Protein AF-A0A951GPI4-F1 (afdb_monomer)

Solvent-accessible surface area (backbone atoms only — not comparable to full-atom values): 19633 Å² total; per-residue (Å²): 127,75,76,67,67,78,68,39,68,66,57,53,54,49,47,59,66,63,50,76,72,77,47,68,65,59,52,54,73,69,38,76,93,29,52,67,53,50,48,54,46,51,50,45,54,50,49,42,51,51,52,41,52,53,43,42,51,52,32,37,51,52,48,50,63,77,43,42,72,63,53,78,74,45,96,51,70,66,56,60,55,51,42,54,52,49,16,52,60,67,27,42,63,58,43,47,51,46,48,52,54,41,49,51,51,47,53,49,46,49,53,54,46,52,53,53,50,52,52,35,52,52,52,36,51,50,51,46,48,55,38,44,52,42,40,76,69,38,48,48,64,50,52,53,49,36,58,76,50,50,65,52,78,60,92,89,72,69,72,94,62,77,84,71,76,79,69,81,80,77,78,80,73,76,86,51,58,65,57,73,74,39,57,76,61,45,73,79,50,58,69,68,49,42,49,22,47,51,44,17,55,50,23,49,50,52,21,52,55,39,54,57,52,53,72,75,44,74,75,64,83,82,86,70,78,86,41,72,53,46,54,46,51,51,49,26,48,50,25,47,30,52,12,38,54,21,41,41,52,24,34,65,67,47,39,81,56,60,46,60,31,47,32,48,43,27,42,32,44,61,37,29,50,60,36,50,48,54,49,50,67,71,31,68,92,42,76,66,28,60,60,52,60,64,45,49,63,52,52,71,49,48,54,60,50,51,42,49,53,39,70,71,49,79,64,81,72,28,53,68,25,39,64,39,33,55,55,32,51,52,53,45,43,62,54,70,66,61,52,83,62,64,59,65,54,53,53,52,54,52,67,72,74,106

Foldseek 3Di:
DVVVVVPPVVVVVVVVVVPPPDDVVVCCCPPPFLVVLNVQLVVLVVCLVVQLVVQLVVLLVVLCVVCVVVPVVDPDPVVSVVSSVRSCVVSCVVSVVSVVVSVVSNVVSSVLSVLLLVLLVLLLVVLLVVLLVCLVVVVQVVLVVCLVVLNDDDPPPDDPDDDPPCPPPPPPDPPCCSCVVCVVVLVSGDPLLSVLSVLLVVLVVVLVVLVVVLVVDDGDDPDDSPDPNSVSSLVSLVSLLSNLVSSLSNLVNRPPPLLVNLLSNLSSLSNNLSSLLVNCVVQVPHPVNVVSVVCLVVCVPPLVVSQVCLVPDDDPSSPSSNVSSVSSVVSCCVRNVPPPPPVVVVVVVVVVVD

Structure (mmCIF, N/CA/C/O backbone):
data_AF-A0A951GPI4-F1
#
_entry.id   AF-A0A951GPI4-F1
#
loop_
_atom_site.group_PDB
_atom_site.id
_atom_site.type_symbol
_atom_site.label_atom_id
_atom_site.label_alt_id
_atom_site.label_comp_id
_atom_site.label_asym_id
_atom_site.label_entity_id
_atom_site.label_seq_id
_atom_site.pdbx_PDB_ins_code
_atom_site.Cartn_x
_atom_site.Cartn_y
_atom_site.Cartn_z
_atom_site.occupancy
_atom_site.B_iso_or_equiv
_atom_site.auth_seq_id
_atom_site.auth_comp_id
_atom_site.auth_asym_id
_atom_site.auth_atom_id
_atom_site.pdbx_PDB_model_num
ATOM 1 N N . MET A 1 1 ? -24.350 23.212 40.451 1.00 44.94 1 MET A N 1
ATOM 2 C CA . MET A 1 1 ? -24.837 22.106 39.589 1.00 44.94 1 MET A CA 1
ATOM 3 C C . MET A 1 1 ? -24.494 22.231 38.091 1.00 44.94 1 MET A C 1
ATOM 5 O O . MET A 1 1 ? -24.859 21.336 37.347 1.00 44.94 1 MET A O 1
ATOM 9 N N . ARG A 1 2 ? -23.748 23.247 37.608 1.00 46.94 2 ARG A N 1
ATOM 10 C CA . ARG A 1 2 ? -23.338 23.330 36.182 1.00 46.94 2 ARG A CA 1
ATOM 11 C C . ARG A 1 2 ? -22.079 22.521 35.807 1.00 46.94 2 ARG A C 1
ATOM 13 O O . ARG A 1 2 ? -21.866 22.276 34.632 1.00 46.94 2 ARG A O 1
ATOM 20 N N . PHE A 1 3 ? -21.297 22.052 36.783 1.00 47.31 3 PHE A N 1
ATOM 21 C CA . PHE A 1 3 ? -20.045 21.308 36.550 1.00 47.31 3 PHE A CA 1
ATOM 22 C C . PHE A 1 3 ? -20.217 19.805 36.257 1.00 47.31 3 PHE A C 1
ATOM 24 O O . PHE A 1 3 ? -19.295 19.185 35.747 1.00 47.31 3 PHE A O 1
ATOM 31 N N . LEU A 1 4 ? -21.384 19.211 36.536 1.00 43.19 4 LEU A N 1
ATOM 32 C CA . LEU A 1 4 ? -21.635 17.793 36.225 1.00 43.19 4 LEU A CA 1
ATOM 33 C C . LEU A 1 4 ? -22.229 17.583 34.822 1.00 43.19 4 LEU A C 1
ATOM 35 O O . LEU A 1 4 ? -22.152 16.486 34.285 1.00 43.19 4 LEU A O 1
ATOM 39 N N . ALA A 1 5 ? -22.757 18.637 34.188 1.00 45.56 5 ALA A N 1
ATOM 40 C CA . ALA A 1 5 ? -23.261 18.562 32.815 1.00 45.56 5 ALA A CA 1
ATOM 41 C C . ALA A 1 5 ? -22.134 18.585 31.759 1.00 45.56 5 ALA A C 1
ATOM 43 O O . ALA A 1 5 ? -22.332 18.094 30.651 1.00 45.56 5 ALA A O 1
ATOM 44 N N . SER A 1 6 ? -20.943 19.100 32.097 1.00 47.44 6 SER A N 1
ATOM 45 C CA . SER A 1 6 ? -19.783 19.149 31.189 1.00 47.44 6 SER A CA 1
ATOM 46 C C . SER A 1 6 ? -19.003 17.833 31.089 1.00 47.44 6 SER A C 1
ATOM 48 O O . SER A 1 6 ? -18.080 17.742 30.290 1.00 47.44 6 SER A O 1
ATOM 50 N N . LEU A 1 7 ? -19.364 16.818 31.877 1.00 47.50 7 LEU A N 1
ATOM 51 C CA . LEU A 1 7 ? -18.769 15.475 31.843 1.00 47.50 7 LEU A CA 1
ATOM 52 C C . LEU A 1 7 ? -19.726 14.433 31.249 1.00 47.50 7 LEU A C 1
ATOM 54 O O . LEU A 1 7 ? -19.544 13.236 31.440 1.00 47.50 7 LEU A O 1
ATOM 58 N N . SER A 1 8 ? -20.759 14.880 30.532 1.00 53.16 8 SER A N 1
ATOM 59 C CA . SER A 1 8 ? -21.614 13.994 29.750 1.00 53.16 8 SER A CA 1
ATOM 60 C C . SER A 1 8 ? -20.770 13.330 28.649 1.00 53.16 8 SER A C 1
ATOM 62 O O . SER A 1 8 ? -20.328 14.027 27.729 1.00 53.16 8 SER A O 1
ATOM 64 N N . PRO A 1 9 ? -20.555 11.999 28.684 1.00 54.78 9 PRO A N 1
ATOM 65 C CA . PRO A 1 9 ? -19.823 11.300 27.627 1.00 54.78 9 PRO A CA 1
ATOM 66 C C . PRO A 1 9 ? -20.502 11.469 26.260 1.00 54.78 9 PRO A C 1
ATOM 68 O O . PRO A 1 9 ? -19.832 11.429 25.232 1.00 54.78 9 PRO A O 1
ATOM 71 N N . PHE A 1 10 ? -21.808 11.759 26.239 1.00 56.62 10 PHE A N 1
ATOM 72 C CA . PHE A 1 10 ? -22.547 12.088 25.023 1.00 56.62 10 PHE A CA 1
ATOM 73 C C . PHE A 1 10 ? -22.151 13.437 24.420 1.00 56.62 10 PHE A C 1
ATOM 75 O O . PHE A 1 10 ? -22.118 13.550 23.198 1.00 56.62 10 PHE A O 1
ATOM 82 N N . GLU A 1 11 ? -21.820 14.447 25.228 1.00 66.31 11 GLU A N 1
ATOM 83 C CA . GLU A 1 11 ? -21.401 15.754 24.709 1.00 66.31 11 GLU A CA 1
ATOM 84 C C . GLU A 1 11 ? -19.955 15.703 24.197 1.00 66.31 11 GLU A C 1
ATOM 86 O O . GLU A 1 11 ? -19.655 16.311 23.173 1.00 66.31 11 GLU A O 1
ATOM 91 N N . ILE A 1 12 ? -19.094 14.886 24.820 1.00 62.31 12 ILE A N 1
ATOM 92 C CA . ILE A 1 12 ? -17.744 14.574 24.318 1.00 62.31 12 ILE A CA 1
ATOM 93 C C . ILE A 1 12 ? -17.835 13.794 23.000 1.00 62.31 12 ILE A C 1
ATOM 95 O O . ILE A 1 12 ? -17.210 14.185 22.020 1.00 62.31 12 ILE A O 1
ATOM 99 N N . LEU A 1 13 ? -18.683 12.761 22.918 1.00 54.19 13 LEU A N 1
ATOM 100 C CA . LEU A 1 13 ? -18.969 12.045 21.665 1.00 54.19 13 LEU A CA 1
ATOM 101 C C . LEU A 1 13 ? -19.528 12.979 20.585 1.00 54.19 13 LEU A C 1
ATOM 103 O O . LEU A 1 13 ? -19.172 12.866 19.415 1.00 54.19 13 LEU A O 1
ATOM 107 N N . ARG A 1 14 ? -20.387 13.931 20.960 1.00 63.88 14 ARG A N 1
ATOM 108 C CA . ARG A 1 14 ? -20.970 14.909 20.034 1.00 63.88 14 ARG A CA 1
ATOM 109 C C . ARG A 1 14 ? -19.963 15.967 19.588 1.00 63.88 14 ARG A C 1
ATOM 111 O O . ARG A 1 14 ? -20.036 16.396 18.439 1.00 63.88 14 ARG A O 1
ATOM 118 N N . GLN A 1 15 ? -19.037 16.375 20.454 1.00 63.91 15 GLN A N 1
ATOM 119 C CA . GLN A 1 15 ? -17.930 17.270 20.114 1.00 63.91 15 GLN A CA 1
ATOM 120 C C . GLN A 1 15 ? -16.901 16.568 19.224 1.00 63.91 15 GLN A C 1
ATOM 122 O O . GLN A 1 15 ? -16.541 17.132 18.196 1.00 63.91 15 GLN A O 1
ATOM 127 N N . LEU A 1 16 ? -16.539 15.316 19.522 1.00 56.16 16 LEU A N 1
ATOM 128 C CA . LEU A 1 16 ?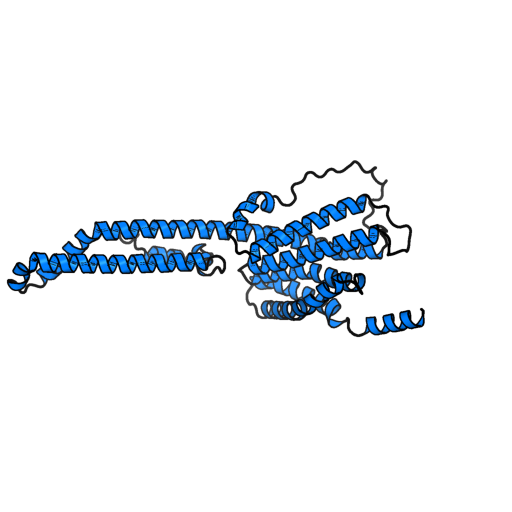 -15.707 14.476 18.652 1.00 56.16 16 LEU A CA 1
ATOM 129 C C . LEU A 1 16 ? -16.357 14.260 17.278 1.00 56.16 16 LEU A C 1
ATOM 131 O O . LEU A 1 16 ? -15.677 14.296 16.264 1.00 56.16 16 LEU A O 1
ATOM 135 N N . ARG A 1 17 ? -17.688 14.122 17.223 1.00 57.91 17 ARG A N 1
ATOM 136 C CA . ARG A 1 17 ? -18.447 13.992 15.966 1.00 57.91 17 ARG A CA 1
ATOM 137 C C . ARG A 1 17 ? -18.609 15.310 15.194 1.00 57.91 17 ARG A C 1
ATOM 139 O O . ARG A 1 17 ? -18.885 15.280 13.998 1.00 57.91 17 ARG A O 1
ATOM 146 N N . ARG A 1 18 ? -18.507 16.465 15.864 1.00 59.53 18 ARG A N 1
ATOM 147 C CA . ARG A 1 18 ? -18.579 17.805 15.243 1.00 59.53 18 ARG A CA 1
ATOM 148 C C . ARG A 1 18 ? -17.217 18.328 14.801 1.00 59.53 18 ARG A C 1
ATOM 150 O O . ARG A 1 18 ? -17.181 19.117 13.860 1.00 59.53 18 ARG A O 1
ATOM 157 N N . ALA A 1 19 ? -16.135 17.889 15.439 1.00 52.56 19 ALA A N 1
ATOM 158 C CA . ALA A 1 19 ? -14.773 18.057 14.951 1.00 52.56 19 ALA A CA 1
ATOM 159 C C . ALA A 1 19 ? -14.587 17.153 13.723 1.00 52.56 19 ALA A C 1
ATOM 161 O O . ALA A 1 19 ? -14.054 16.053 13.791 1.00 52.56 19 ALA A O 1
ATOM 162 N N . ARG A 1 20 ? -15.130 17.617 12.597 1.00 43.44 20 ARG A N 1
ATOM 163 C CA . ARG A 1 20 ? -15.220 16.929 11.303 1.00 43.44 20 ARG A CA 1
ATOM 164 C C . ARG A 1 20 ? -13.870 16.790 10.586 1.00 43.44 20 ARG A C 1
ATOM 166 O O . ARG A 1 20 ? -13.833 16.328 9.451 1.00 43.44 20 ARG A O 1
ATOM 173 N N . ASP A 1 21 ? -12.788 17.157 11.259 1.00 45.31 21 ASP A N 1
ATOM 174 C CA . ASP A 1 21 ? -11.424 17.014 10.783 1.00 45.31 21 ASP A CA 1
ATOM 175 C C . ASP A 1 21 ? -10.889 15.669 11.283 1.00 45.31 21 ASP A C 1
ATOM 177 O O . ASP A 1 21 ? -10.319 15.567 12.366 1.00 45.31 21 ASP A O 1
ATOM 181 N N . ALA A 1 22 ? -11.172 14.620 10.505 1.00 49.22 22 ALA A N 1
ATOM 182 C CA . ALA A 1 22 ? -10.456 13.343 10.479 1.00 49.22 22 ALA A CA 1
ATOM 183 C C . ALA A 1 22 ? -9.942 12.842 11.844 1.00 49.22 22 ALA A C 1
ATOM 185 O O . ALA A 1 22 ? -8.737 12.677 12.046 1.00 49.22 22 ALA A O 1
ATOM 186 N N . SER A 1 23 ? -10.842 12.590 12.800 1.00 59.53 23 SER A N 1
ATOM 187 C CA . SER A 1 23 ? -10.413 12.014 14.074 1.00 59.53 23 SER A CA 1
ATOM 188 C C . SER A 1 23 ? -9.770 10.648 13.811 1.00 59.53 23 SER A C 1
ATOM 190 O O . SER A 1 23 ? -10.349 9.798 13.130 1.00 59.53 23 SER A O 1
ATOM 192 N N . THR A 1 24 ? -8.575 10.414 14.358 1.00 67.12 24 THR A N 1
ATOM 193 C CA . THR A 1 24 ? -7.858 9.127 14.285 1.00 67.12 24 THR A CA 1
ATOM 194 C C . THR A 1 24 ? -8.767 7.945 14.637 1.00 67.12 24 THR A C 1
ATOM 196 O O . THR A 1 24 ? -8.595 6.853 14.112 1.00 67.12 24 THR A O 1
ATOM 199 N N . PHE A 1 25 ? -9.784 8.175 15.470 1.00 67.38 25 PHE A N 1
ATOM 200 C CA . PHE A 1 25 ? -10.815 7.208 15.832 1.00 67.38 25 PHE A CA 1
ATOM 201 C C . PHE A 1 25 ? -11.693 6.747 14.661 1.00 67.38 25 PHE A C 1
ATOM 203 O O . PHE A 1 25 ? -11.998 5.562 14.554 1.00 67.38 25 PHE A O 1
ATOM 210 N N . GLU A 1 26 ? -12.099 7.658 13.776 1.00 78.00 26 GLU A N 1
ATOM 211 C CA . GLU A 1 26 ? -12.887 7.307 12.591 1.00 78.00 26 GLU A CA 1
ATOM 212 C C . GLU A 1 26 ? -12.038 6.520 11.589 1.00 78.00 26 GLU A C 1
ATOM 214 O O . GLU A 1 26 ? -12.484 5.481 11.098 1.00 78.00 26 GLU A O 1
ATOM 219 N N . ARG A 1 27 ? -10.777 6.940 11.391 1.00 73.50 27 ARG A N 1
ATOM 220 C CA . ARG A 1 27 ? -9.794 6.174 10.606 1.00 73.50 27 ARG A CA 1
ATOM 221 C C . ARG A 1 27 ? -9.586 4.778 11.196 1.00 73.50 27 ARG A C 1
ATOM 223 O O . ARG A 1 27 ? -9.706 3.803 10.470 1.00 73.50 27 ARG A O 1
ATOM 230 N N . LEU A 1 28 ? -9.377 4.652 12.509 1.00 76.31 28 LEU A N 1
ATOM 231 C CA . LEU A 1 28 ? -9.240 3.356 13.192 1.00 76.31 28 LEU A CA 1
ATOM 232 C C . LEU A 1 28 ? -10.471 2.454 13.009 1.00 76.31 28 LEU A C 1
ATOM 234 O O . LEU A 1 28 ? -10.329 1.241 12.877 1.00 76.31 28 LEU A O 1
ATOM 238 N N . GLY A 1 29 ? -11.679 3.026 12.999 1.00 75.75 29 GLY A N 1
ATOM 239 C CA . GLY A 1 29 ? -12.918 2.263 12.837 1.00 75.75 29 GLY A CA 1
ATOM 240 C C . GLY A 1 29 ? -13.145 1.731 11.417 1.00 75.75 29 GLY A C 1
ATOM 241 O O . GLY A 1 29 ? -13.723 0.648 11.250 1.00 75.75 29 GLY A O 1
ATOM 242 N N . GLN A 1 30 ? -12.700 2.481 10.405 1.00 82.31 30 GLN A N 1
ATOM 243 C CA . GLN A 1 30 ? -12.888 2.156 8.986 1.00 82.31 30 GLN A CA 1
ATOM 244 C C . GLN A 1 30 ? -11.683 1.445 8.356 1.00 82.31 30 GLN A C 1
ATOM 246 O O . GLN A 1 30 ? -11.858 0.744 7.358 1.00 82.31 30 GLN A O 1
ATOM 251 N N . SER A 1 31 ? -10.497 1.581 8.952 1.00 82.50 31 SER A N 1
ATOM 252 C CA . SER A 1 31 ? -9.248 1.043 8.422 1.00 82.50 31 SER A CA 1
ATOM 253 C C . SER A 1 31 ? -9.288 -0.474 8.266 1.00 82.50 31 SER A C 1
ATOM 255 O O . SER A 1 31 ? -9.702 -1.211 9.170 1.00 82.50 31 SER A O 1
ATOM 257 N N . ARG A 1 32 ? -8.813 -0.959 7.112 1.00 84.75 32 ARG A N 1
ATOM 258 C CA . ARG A 1 32 ? -8.702 -2.403 6.840 1.00 84.75 32 ARG A CA 1
ATOM 259 C C . ARG A 1 32 ? -7.599 -3.036 7.682 1.00 84.75 32 ARG A C 1
ATOM 261 O O . ARG A 1 32 ? -7.777 -4.144 8.179 1.00 84.75 32 ARG A O 1
ATOM 268 N N . HIS A 1 33 ? -6.531 -2.287 7.943 1.00 82.50 33 HIS A N 1
ATOM 269 C CA . HIS A 1 33 ? -5.377 -2.739 8.719 1.00 82.50 33 HIS A CA 1
ATOM 270 C C . HIS A 1 33 ? -5.676 -2.986 10.199 1.00 82.50 33 HIS A C 1
ATOM 272 O O . HIS A 1 33 ? -4.858 -3.554 10.913 1.00 82.50 33 HIS A O 1
ATOM 278 N N . VAL A 1 34 ? -6.830 -2.550 10.696 1.00 85.88 34 VAL A N 1
ATOM 279 C CA . VAL A 1 34 ? -7.180 -2.605 12.122 1.00 85.88 34 VAL A CA 1
ATOM 280 C C . VAL A 1 34 ? -8.368 -3.556 12.338 1.00 85.88 34 VAL A C 1
ATOM 282 O O . VAL A 1 34 ? -8.983 -3.561 13.398 1.00 85.88 34 VAL A O 1
ATOM 285 N N . ALA A 1 35 ? -8.694 -4.409 11.355 1.00 87.31 35 ALA A N 1
ATOM 286 C CA . ALA A 1 35 ? -9.850 -5.308 11.422 1.00 87.31 35 ALA A CA 1
ATOM 287 C C . ALA A 1 35 ? -9.821 -6.247 12.644 1.00 87.31 35 ALA A C 1
ATOM 289 O O . ALA A 1 35 ? -10.847 -6.404 13.310 1.00 87.31 35 ALA A O 1
ATOM 290 N N . ASP A 1 36 ? -8.654 -6.810 12.969 1.00 88.00 36 ASP A N 1
ATOM 291 C CA . ASP A 1 36 ? -8.462 -7.662 14.151 1.00 88.00 36 ASP A CA 1
ATOM 292 C C . ASP A 1 36 ? -8.618 -6.863 15.459 1.00 88.00 36 ASP A C 1
ATOM 294 O O . ASP A 1 36 ? -9.418 -7.194 16.331 1.00 88.00 36 ASP A O 1
ATOM 298 N N . LEU A 1 37 ? -7.971 -5.700 15.551 1.00 88.75 37 LEU A N 1
ATOM 299 C CA . LEU A 1 37 ? -8.100 -4.807 16.707 1.00 88.75 37 LEU A CA 1
ATOM 300 C C . LEU A 1 37 ? -9.542 -4.314 16.910 1.00 88.75 37 LEU A C 1
ATOM 302 O O . LEU A 1 37 ? -9.990 -4.178 18.048 1.00 88.75 37 LEU A O 1
ATOM 306 N N . ARG A 1 38 ? -10.304 -4.107 15.830 1.00 88.69 38 ARG A N 1
ATOM 307 C CA . ARG A 1 38 ? -11.731 -3.765 15.892 1.00 88.69 38 ARG A CA 1
ATOM 308 C C . ARG A 1 38 ? -12.566 -4.915 16.452 1.00 88.69 38 ARG A C 1
ATOM 310 O O . ARG A 1 38 ? -13.510 -4.661 17.205 1.00 88.69 38 ARG A O 1
ATOM 317 N N . LEU A 1 39 ? -12.229 -6.161 16.114 1.00 91.44 39 LEU A N 1
ATOM 318 C CA . LEU A 1 39 ? -12.857 -7.342 16.704 1.00 91.44 39 LEU A CA 1
ATOM 319 C C . LEU A 1 39 ? -12.556 -7.404 18.206 1.00 91.44 39 LEU A C 1
ATOM 321 O O . LEU A 1 39 ? -13.493 -7.496 18.997 1.00 91.44 39 LEU A O 1
ATOM 325 N N . ILE A 1 40 ? -11.286 -7.266 18.601 1.00 92.06 40 ILE A N 1
ATOM 326 C CA . ILE A 1 40 ? -10.864 -7.271 20.012 1.00 92.06 40 ILE A CA 1
ATOM 327 C C . ILE A 1 40 ? -11.573 -6.158 20.793 1.00 92.06 40 ILE A C 1
ATOM 329 O O . ILE A 1 40 ? -12.129 -6.415 21.863 1.00 92.06 40 ILE A O 1
ATOM 333 N N . PHE A 1 41 ? -11.620 -4.941 20.246 1.00 90.50 41 PHE A N 1
ATOM 334 C CA . PHE A 1 41 ? -12.327 -3.806 20.839 1.00 90.50 41 PHE A CA 1
ATOM 335 C C . PHE A 1 41 ? -13.817 -4.119 21.045 1.00 90.50 41 PHE A C 1
ATOM 337 O O . PHE A 1 41 ? -14.347 -3.943 22.143 1.00 90.50 41 PHE A O 1
ATOM 344 N N . SER A 1 42 ? -14.485 -4.639 20.009 1.00 89.44 42 SER A N 1
ATOM 345 C CA . SER A 1 42 ? -15.921 -4.946 20.045 1.00 89.44 42 SER A CA 1
ATOM 346 C C . SER A 1 42 ? -16.244 -6.067 21.034 1.00 89.44 42 SER A C 1
ATOM 348 O O . SER A 1 42 ? -17.172 -5.940 21.830 1.00 89.44 42 SER A O 1
ATOM 350 N N . VAL A 1 43 ? -15.452 -7.143 21.033 1.00 94.69 43 VAL A N 1
ATOM 351 C CA . VAL A 1 43 ? -15.611 -8.275 21.956 1.00 94.69 43 VAL A CA 1
ATOM 352 C C . VAL A 1 43 ? -15.373 -7.830 23.396 1.00 94.69 43 VAL A C 1
ATOM 354 O O . VAL A 1 43 ? -16.183 -8.141 24.264 1.00 94.69 43 VAL A O 1
ATOM 357 N N . THR A 1 44 ? -14.325 -7.044 23.655 1.00 93.44 44 THR A N 1
ATOM 358 C CA . THR A 1 44 ? -14.034 -6.512 24.997 1.00 93.44 44 THR A CA 1
ATOM 359 C C . THR A 1 44 ? -15.175 -5.630 25.498 1.00 93.44 44 THR A C 1
ATOM 361 O O . THR A 1 44 ? -15.616 -5.784 26.635 1.00 93.44 44 THR A O 1
ATOM 364 N N . ALA A 1 45 ? -15.707 -4.746 24.648 1.00 91.88 45 ALA A N 1
ATOM 365 C CA . ALA A 1 45 ? -16.840 -3.896 25.000 1.00 91.88 45 ALA A CA 1
ATOM 366 C C . ALA A 1 45 ? -18.098 -4.714 25.340 1.00 91.88 45 ALA A C 1
ATOM 368 O O . ALA A 1 45 ? -18.740 -4.457 26.358 1.00 91.88 45 ALA A O 1
ATOM 369 N N . ILE A 1 46 ? -18.421 -5.735 24.537 1.00 94.06 46 ILE A N 1
ATOM 370 C CA . ILE A 1 46 ? -19.555 -6.635 24.799 1.00 94.06 46 ILE A CA 1
ATOM 371 C C . ILE A 1 46 ? -19.340 -7.406 26.105 1.00 94.06 46 ILE A C 1
ATOM 373 O O . ILE A 1 46 ? -20.246 -7.453 26.934 1.00 94.06 46 ILE A O 1
ATOM 377 N N . LEU A 1 47 ? -18.146 -7.966 26.326 1.00 95.62 47 LEU A N 1
ATOM 378 C CA . LEU A 1 47 ? -17.821 -8.708 27.545 1.00 95.62 47 LEU A CA 1
ATOM 379 C C . LEU A 1 47 ? -17.921 -7.831 28.794 1.00 95.62 47 LEU A C 1
ATOM 381 O O . LEU A 1 47 ? -18.475 -8.283 29.792 1.00 95.62 47 LEU A O 1
ATOM 385 N N . MET A 1 48 ? -17.466 -6.575 28.739 1.00 96.56 48 MET A N 1
ATOM 386 C CA . MET A 1 48 ? -17.642 -5.629 29.846 1.00 96.56 48 MET A CA 1
ATOM 387 C C . MET A 1 48 ? -19.119 -5.396 30.168 1.00 96.56 48 MET A C 1
ATOM 389 O O . MET A 1 48 ? -19.501 -5.413 31.339 1.00 96.56 48 MET A O 1
ATOM 393 N N . ILE A 1 49 ? -19.954 -5.188 29.144 1.00 94.81 49 ILE A N 1
ATOM 394 C CA . ILE A 1 49 ? -21.392 -4.945 29.317 1.00 94.81 49 ILE A CA 1
ATOM 395 C C . ILE A 1 49 ? -22.065 -6.181 29.916 1.00 94.81 49 ILE A C 1
ATOM 397 O O . ILE A 1 49 ? -22.760 -6.072 30.923 1.00 94.81 49 ILE A O 1
ATOM 401 N N . VAL A 1 50 ? -21.822 -7.360 29.339 1.00 97.12 50 VAL A N 1
ATOM 402 C CA . VAL A 1 50 ? -22.407 -8.624 29.805 1.00 97.12 50 VAL A CA 1
ATOM 403 C C . VAL A 1 50 ? -21.962 -8.932 31.233 1.00 97.12 50 VAL A C 1
ATOM 405 O O . VAL A 1 50 ? -22.808 -9.208 32.079 1.00 97.12 50 VAL A O 1
ATOM 408 N N . ALA A 1 51 ? -20.667 -8.819 31.541 1.00 96.31 51 ALA A N 1
ATOM 409 C CA . ALA A 1 51 ? -20.152 -9.052 32.888 1.00 96.31 51 ALA A CA 1
ATOM 410 C C . ALA A 1 51 ? -20.744 -8.068 33.909 1.00 96.31 51 ALA A C 1
ATOM 412 O O . ALA A 1 51 ? -21.088 -8.473 35.020 1.00 96.31 51 ALA A O 1
ATOM 413 N N . SER A 1 52 ? -20.933 -6.801 33.527 1.00 95.00 52 SER A N 1
ATOM 414 C CA . SER A 1 52 ? -21.568 -5.797 34.391 1.00 95.00 52 SER A CA 1
ATOM 415 C C . SER A 1 52 ? -23.041 -6.119 34.655 1.00 95.00 52 SER A C 1
ATOM 417 O O . SER A 1 52 ? -23.482 -6.046 35.799 1.00 95.00 52 SER A O 1
ATOM 419 N N . ILE A 1 53 ? -23.794 -6.532 33.627 1.00 95.75 53 ILE A N 1
ATOM 420 C CA . ILE A 1 53 ? -25.205 -6.933 33.758 1.00 95.75 53 ILE A CA 1
ATOM 421 C C . ILE A 1 53 ? -25.337 -8.173 34.647 1.00 95.75 53 ILE A C 1
ATOM 423 O O . ILE A 1 53 ? -26.171 -8.186 35.549 1.00 95.75 53 ILE A O 1
ATOM 427 N N . VAL A 1 54 ? -24.506 -9.195 34.426 1.00 97.44 54 VAL A N 1
ATOM 428 C CA . VAL A 1 54 ? -24.518 -10.432 35.223 1.00 97.44 54 VAL A CA 1
ATOM 429 C C . VAL A 1 54 ? -24.171 -10.144 36.684 1.00 97.44 54 VAL A C 1
ATOM 431 O O . VAL A 1 54 ? -24.847 -10.641 37.579 1.00 97.44 54 VAL A O 1
ATOM 434 N N . THR A 1 55 ? -23.169 -9.297 36.931 1.00 96.25 55 THR A N 1
ATOM 435 C CA . THR A 1 55 ? -22.790 -8.881 38.291 1.00 96.25 55 THR A CA 1
ATOM 436 C C . THR A 1 55 ? -23.940 -8.148 38.982 1.00 96.25 55 THR A C 1
ATOM 438 O O . THR A 1 55 ? -24.273 -8.468 40.119 1.00 96.25 55 THR A O 1
ATOM 441 N N . LEU A 1 56 ? -24.585 -7.201 38.292 1.00 94.88 56 LEU A N 1
ATOM 442 C CA . LEU A 1 56 ? -25.737 -6.472 38.826 1.00 94.88 56 LEU A CA 1
ATOM 443 C C . LEU A 1 56 ? -26.913 -7.400 39.140 1.00 94.88 56 LEU A C 1
ATOM 445 O O . LEU A 1 56 ? -27.514 -7.268 40.203 1.00 94.88 56 LEU A O 1
ATOM 449 N N . ALA A 1 57 ? -27.220 -8.345 38.247 1.00 95.94 57 ALA A N 1
ATOM 450 C CA . ALA A 1 57 ? -28.278 -9.327 38.462 1.00 95.94 57 ALA A CA 1
ATOM 451 C C . ALA A 1 57 ? -27.988 -10.204 39.690 1.00 95.94 57 ALA A C 1
ATOM 453 O O . ALA A 1 57 ? -28.856 -10.363 40.543 1.00 95.94 57 ALA A O 1
ATOM 454 N N . PHE A 1 58 ? -26.752 -10.690 39.830 1.00 97.44 58 PHE A N 1
ATOM 455 C CA . PHE A 1 58 ? -26.343 -11.513 40.968 1.00 97.44 58 PHE A CA 1
ATOM 456 C C . PHE A 1 58 ? -26.392 -10.747 42.300 1.00 97.44 58 PHE A C 1
ATOM 458 O O . PHE A 1 58 ? -26.927 -11.252 43.285 1.00 97.44 58 PHE A O 1
ATOM 465 N N . CYS A 1 59 ? -25.889 -9.508 42.338 1.00 95.62 59 CYS A N 1
ATOM 466 C CA . CYS A 1 59 ? -25.978 -8.654 43.528 1.00 95.62 59 CYS A CA 1
ATOM 467 C C . CYS A 1 59 ? -27.435 -8.331 43.890 1.00 95.62 59 CYS A C 1
ATOM 469 O O . CYS A 1 59 ? -27.784 -8.302 45.068 1.00 95.62 59 CYS A O 1
ATOM 471 N N . PHE A 1 60 ? -28.296 -8.122 42.891 1.00 94.25 60 PHE A N 1
ATOM 472 C CA . PHE A 1 60 ? -29.720 -7.890 43.113 1.00 94.25 60 PHE A CA 1
ATOM 473 C C . PHE A 1 60 ? -30.416 -9.123 43.701 1.00 94.25 60 PHE A C 1
ATOM 475 O O . PHE A 1 60 ? -31.132 -8.998 44.692 1.00 94.25 60 PHE A O 1
ATOM 482 N N . GLU A 1 61 ? -30.171 -10.316 43.152 1.00 95.81 61 GLU A N 1
ATOM 483 C CA . GLU A 1 61 ? -30.706 -11.569 43.700 1.00 95.81 61 GLU A CA 1
ATOM 484 C C . GLU A 1 61 ? -30.233 -11.809 45.138 1.00 95.81 61 GLU A C 1
ATOM 486 O O . GLU A 1 61 ? -31.042 -12.144 46.004 1.00 95.81 61 GLU A O 1
ATOM 491 N N . TYR A 1 62 ? -28.950 -11.575 45.420 1.00 95.94 62 TYR A N 1
ATOM 492 C CA . TYR A 1 62 ? -28.392 -11.698 46.767 1.00 95.94 62 TYR A CA 1
ATOM 493 C C . TYR A 1 62 ? -29.084 -10.763 47.778 1.00 95.94 62 TYR A C 1
ATOM 495 O O . TYR A 1 62 ? -29.452 -11.187 48.879 1.00 95.94 62 TYR A O 1
ATOM 503 N N . GLU A 1 63 ? -29.330 -9.506 47.401 1.00 94.50 63 GLU A N 1
ATOM 504 C CA . GLU A 1 63 ? -30.048 -8.534 48.236 1.00 94.50 63 GLU A CA 1
ATOM 505 C C . GLU A 1 63 ? -31.516 -8.926 48.471 1.00 94.50 63 GLU A C 1
ATOM 507 O O . GLU A 1 63 ? -32.016 -8.811 49.592 1.00 94.50 63 GLU A O 1
ATOM 512 N N . VAL A 1 64 ? -32.204 -9.446 47.449 1.00 94.31 64 VAL A N 1
ATOM 513 C CA . VAL A 1 64 ? -33.592 -9.926 47.572 1.00 94.31 64 VAL A CA 1
ATOM 514 C C . VAL A 1 64 ? -33.679 -11.138 48.501 1.00 94.31 64 VAL A C 1
ATOM 516 O O . VAL A 1 64 ? -34.552 -11.190 49.369 1.00 94.31 64 VAL A O 1
ATOM 519 N N . VAL A 1 65 ? -32.769 -12.103 48.351 1.00 95.81 65 VAL A N 1
ATOM 520 C CA . VAL A 1 65 ? -32.753 -13.329 49.163 1.00 95.81 65 VAL A CA 1
ATOM 521 C C . VAL A 1 65 ? -32.395 -13.023 50.617 1.00 95.81 65 VAL A C 1
ATOM 523 O O . VAL A 1 65 ? -33.048 -13.531 51.529 1.00 95.81 65 VAL A O 1
ATOM 526 N N . SER A 1 66 ? -31.398 -12.166 50.855 1.00 94.94 66 SER A N 1
ATOM 527 C CA . SER A 1 66 ? -30.957 -11.821 52.215 1.00 94.94 66 SER A CA 1
ATOM 528 C C . SER A 1 66 ? -32.008 -11.046 53.020 1.00 94.94 66 SER A C 1
ATOM 530 O O . SER A 1 66 ? -32.052 -11.178 54.242 1.00 94.94 66 SER A O 1
ATOM 532 N N . LYS A 1 67 ? -32.889 -10.287 52.352 1.00 94.00 67 LYS A N 1
ATOM 533 C CA . LYS A 1 67 ? -33.950 -9.472 52.977 1.00 94.00 67 LYS A CA 1
ATOM 534 C C . LYS A 1 67 ? -35.361 -9.997 52.719 1.00 94.00 67 LYS A C 1
ATOM 536 O O . LYS A 1 67 ? -36.335 -9.265 52.886 1.00 94.00 67 LYS A O 1
ATOM 541 N N . TRP A 1 68 ? -35.499 -11.267 52.346 1.00 94.56 68 TRP A N 1
ATOM 542 C CA . TRP A 1 68 ? -36.785 -11.848 51.956 1.00 94.56 68 TRP A CA 1
ATOM 543 C C . TRP A 1 68 ? -37.889 -11.675 53.014 1.00 94.56 68 TRP A C 1
ATOM 545 O O . TRP A 1 68 ? -39.034 -11.384 52.672 1.00 94.56 68 TRP A O 1
ATOM 555 N N . GLN A 1 69 ? -37.555 -11.792 54.305 1.00 94.12 69 GLN A N 1
ATOM 556 C CA . GLN A 1 69 ? -38.541 -11.633 55.383 1.00 94.12 69 GLN A CA 1
ATOM 557 C C . GLN A 1 69 ? -39.112 -10.211 55.477 1.00 94.12 69 GLN A C 1
ATOM 559 O O . GLN A 1 69 ? -40.301 -10.057 55.753 1.00 94.12 69 GLN A O 1
ATOM 564 N N . ASP A 1 70 ? -38.306 -9.190 55.178 1.00 90.12 70 ASP A N 1
ATOM 565 C CA . ASP A 1 70 ? -38.749 -7.793 55.179 1.00 90.12 70 ASP A CA 1
ATOM 566 C C . ASP A 1 70 ? -39.684 -7.498 53.994 1.00 90.12 70 ASP A C 1
ATOM 568 O O . ASP A 1 70 ? -40.615 -6.704 54.121 1.00 90.12 70 ASP A O 1
ATOM 572 N N . ILE A 1 71 ? -39.465 -8.164 52.851 1.00 90.19 71 ILE A N 1
ATOM 573 C CA . ILE A 1 71 ? -40.294 -8.017 51.642 1.00 90.19 71 ILE A CA 1
ATOM 574 C C . ILE A 1 71 ? -41.692 -8.590 51.877 1.00 90.19 71 ILE A C 1
ATOM 576 O O . ILE A 1 71 ? -42.687 -7.949 51.550 1.00 90.19 71 ILE A O 1
ATOM 580 N N . VAL A 1 72 ? -41.784 -9.786 52.466 1.00 92.19 72 VAL A N 1
ATOM 581 C CA . VAL A 1 72 ? -43.077 -10.452 52.705 1.00 92.19 72 VAL A CA 1
ATOM 582 C C . VAL A 1 72 ? -43.947 -9.661 53.693 1.00 92.19 72 VAL A C 1
ATOM 584 O O . VAL A 1 72 ? -45.172 -9.746 53.639 1.00 92.19 72 VAL A O 1
ATOM 587 N N . GLY A 1 73 ? -43.334 -8.872 54.579 1.00 89.50 73 GLY A N 1
ATOM 588 C CA . GLY A 1 73 ? -44.038 -8.080 55.588 1.00 89.50 73 GLY A CA 1
ATOM 589 C C . GLY A 1 73 ? -44.503 -6.686 55.149 1.00 89.50 73 GLY A C 1
ATOM 590 O O . GLY A 1 73 ? -45.270 -6.068 55.889 1.00 89.50 73 GLY A O 1
ATOM 591 N N . GLY A 1 74 ? -44.062 -6.159 53.998 1.00 83.69 74 GLY A N 1
ATOM 592 C CA . GLY A 1 74 ? -44.286 -4.753 53.637 1.00 83.69 74 GLY A CA 1
ATOM 593 C C . GLY A 1 74 ? -44.524 -4.505 52.148 1.00 83.69 74 GLY A C 1
ATOM 594 O O . GLY A 1 74 ? -43.644 -4.718 51.325 1.00 83.69 74 GLY A O 1
ATOM 595 N N . ASP A 1 75 ? -45.680 -3.933 51.807 1.00 83.94 75 ASP A N 1
ATOM 596 C CA . ASP A 1 75 ? -46.125 -3.728 50.415 1.00 83.94 75 ASP A CA 1
ATOM 597 C C . ASP A 1 75 ? -45.635 -2.399 49.787 1.00 83.94 75 ASP A C 1
ATOM 599 O O . ASP A 1 75 ? -46.266 -1.798 48.918 1.00 83.94 75 ASP A O 1
ATOM 603 N N . SER A 1 76 ? -44.511 -1.862 50.273 1.00 93.19 76 SER A N 1
ATOM 604 C CA . SER A 1 76 ? -44.034 -0.533 49.875 1.00 93.19 76 SER A CA 1
ATOM 605 C C . SER A 1 76 ? -43.022 -0.603 48.731 1.00 93.19 76 SER A C 1
ATOM 607 O O . SER A 1 76 ? -41.940 -1.169 48.878 1.00 93.19 76 SER A O 1
ATOM 609 N N . ILE A 1 77 ? -43.314 0.085 47.620 1.00 92.44 77 ILE A N 1
ATOM 610 C CA . ILE A 1 77 ? -42.412 0.269 46.460 1.00 92.44 77 ILE A CA 1
ATOM 611 C C . ILE A 1 77 ? -41.015 0.769 46.881 1.00 92.44 77 ILE A C 1
ATOM 613 O O . ILE A 1 77 ? -40.010 0.443 46.248 1.00 92.44 77 ILE A O 1
ATOM 617 N N . TRP A 1 78 ? -40.928 1.524 47.980 1.00 91.50 78 TRP A N 1
ATOM 618 C CA . TRP A 1 78 ? -39.664 2.037 48.512 1.00 91.50 78 TRP A CA 1
ATOM 619 C C . TRP A 1 78 ? -38.659 0.950 48.903 1.00 91.50 78 TRP A C 1
ATOM 621 O O . TRP A 1 78 ? -37.452 1.197 48.844 1.00 91.50 78 TRP A O 1
ATOM 631 N N . ILE A 1 79 ? -39.129 -0.244 49.269 1.00 90.75 79 ILE A N 1
ATOM 632 C CA . ILE A 1 79 ? -38.265 -1.374 49.624 1.00 90.75 79 ILE A CA 1
ATOM 633 C C . ILE A 1 79 ? -37.479 -1.835 48.388 1.00 90.75 79 ILE A C 1
ATOM 635 O O . ILE A 1 79 ? -36.254 -1.935 48.448 1.00 90.75 79 ILE A O 1
ATOM 639 N N . TRP A 1 80 ? -38.150 -1.986 47.241 1.00 91.06 80 TRP A N 1
ATOM 640 C CA . TRP A 1 80 ? -37.522 -2.367 45.971 1.00 91.06 80 TRP A CA 1
ATOM 641 C C . TRP A 1 80 ? -36.500 -1.339 45.483 1.00 91.06 80 TRP A C 1
ATOM 643 O O . TRP A 1 80 ? -35.405 -1.703 45.054 1.00 91.06 80 TRP A O 1
ATOM 653 N N . VAL A 1 81 ? -36.817 -0.045 45.602 1.00 92.69 81 VAL A N 1
ATOM 654 C CA . VAL A 1 81 ? -35.882 1.036 45.245 1.00 92.69 81 VAL A CA 1
ATOM 655 C C . VAL A 1 81 ? -34.620 0.965 46.109 1.00 92.69 81 VAL A C 1
ATOM 657 O O . VAL A 1 81 ? -33.508 1.032 45.586 1.00 92.69 81 VAL A O 1
ATOM 660 N N . ARG A 1 82 ? -34.771 0.782 47.428 1.00 93.31 82 ARG A N 1
ATOM 661 C CA . ARG A 1 82 ? -33.634 0.668 48.353 1.00 93.31 82 ARG A CA 1
ATOM 662 C C . ARG A 1 82 ? -32.770 -0.561 48.056 1.00 93.31 82 ARG A C 1
ATOM 664 O O . ARG A 1 82 ? -31.549 -0.450 48.128 1.00 93.31 82 ARG A O 1
ATOM 671 N N . MET A 1 83 ? -33.380 -1.693 47.701 1.00 92.06 83 MET A N 1
ATOM 672 C CA . MET A 1 83 ? -32.657 -2.903 47.288 1.00 92.06 83 MET A CA 1
ATOM 673 C C . MET A 1 83 ? -31.859 -2.680 46.004 1.00 92.06 83 MET A C 1
ATOM 675 O O . MET A 1 83 ? -30.688 -3.037 45.951 1.00 92.06 83 MET A O 1
ATOM 679 N N . GLY A 1 84 ? -32.442 -2.009 45.005 1.00 91.62 84 GLY A N 1
ATOM 680 C CA . GLY A 1 84 ? -31.729 -1.662 43.773 1.00 91.62 84 GLY A CA 1
ATOM 681 C C . GLY A 1 84 ? -30.495 -0.789 44.023 1.00 91.62 84 GLY A C 1
ATOM 682 O O . GLY A 1 84 ? -29.431 -1.051 43.467 1.00 91.62 84 GLY A O 1
ATOM 683 N N . PHE A 1 85 ? -30.601 0.213 44.903 1.00 93.50 85 PHE A N 1
ATOM 684 C CA . PHE A 1 85 ? -29.451 1.043 45.282 1.00 93.50 85 PHE A CA 1
ATOM 685 C C . PHE A 1 85 ? -28.382 0.271 46.065 1.00 93.50 85 PHE A C 1
ATOM 687 O O . PHE A 1 85 ? -27.198 0.498 45.825 1.00 93.50 85 PHE A O 1
ATOM 694 N N . ALA A 1 86 ? -28.777 -0.626 46.974 1.00 92.31 86 ALA A N 1
ATOM 695 C CA . ALA A 1 86 ? -27.837 -1.472 47.711 1.00 92.31 86 ALA A CA 1
ATOM 696 C C . ALA A 1 86 ? -27.080 -2.415 46.763 1.00 92.31 86 ALA A C 1
ATOM 698 O O . ALA A 1 86 ? -25.853 -2.402 46.747 1.00 92.31 86 ALA A O 1
ATOM 699 N N . ALA A 1 87 ? -27.797 -3.113 45.876 1.00 93.19 87 ALA A N 1
ATOM 700 C CA . ALA A 1 87 ? -27.199 -3.982 44.866 1.00 93.19 87 ALA A CA 1
ATOM 701 C C . ALA A 1 87 ? -26.242 -3.221 43.932 1.00 93.19 87 ALA A C 1
ATOM 703 O O . ALA A 1 87 ? -25.163 -3.717 43.609 1.00 93.19 87 ALA A O 1
ATOM 704 N N . LEU A 1 88 ? -26.599 -1.995 43.529 1.00 93.19 88 LEU A N 1
ATOM 705 C CA . LEU A 1 88 ? -25.719 -1.137 42.733 1.00 93.19 88 LEU A CA 1
ATOM 706 C C . LEU A 1 88 ? -24.439 -0.775 43.501 1.00 93.19 88 LEU A C 1
ATOM 708 O O . LEU A 1 88 ? -23.352 -0.855 42.929 1.00 93.19 88 LEU A O 1
ATOM 712 N N . ALA A 1 89 ? -24.553 -0.405 44.780 1.00 94.25 89 ALA A N 1
ATOM 713 C CA . ALA A 1 89 ? -23.405 -0.069 45.619 1.00 94.25 89 ALA A CA 1
ATOM 714 C C . ALA A 1 89 ? -22.464 -1.272 45.813 1.00 94.25 89 ALA A C 1
ATOM 716 O O . ALA A 1 89 ? -21.257 -1.135 45.607 1.00 94.25 89 ALA A O 1
ATOM 717 N N . ASP A 1 90 ? -23.015 -2.450 46.109 1.00 92.69 90 ASP A N 1
ATOM 718 C CA . ASP A 1 90 ? -22.238 -3.673 46.341 1.00 92.69 90 ASP A CA 1
ATOM 719 C C . ASP A 1 90 ? -21.594 -4.206 45.055 1.00 92.69 90 ASP A C 1
ATOM 721 O O . ASP A 1 90 ? -20.438 -4.638 45.058 1.00 92.69 90 ASP A O 1
ATOM 725 N N . SER A 1 91 ? -22.290 -4.091 43.918 1.00 94.31 91 SER A N 1
ATOM 726 C CA . SER A 1 91 ? -21.730 -4.443 42.606 1.00 94.31 91 SER A CA 1
ATOM 727 C C . SER A 1 91 ? -20.572 -3.529 42.183 1.00 94.31 91 SER A C 1
ATOM 729 O O . SER A 1 91 ? -19.767 -3.908 41.329 1.00 94.31 91 SER A O 1
ATOM 731 N N . GLY A 1 92 ? -20.457 -2.338 42.784 1.00 94.50 92 GLY A N 1
ATOM 732 C CA . GLY A 1 92 ? -19.543 -1.283 42.356 1.00 94.50 92 GLY A CA 1
ATOM 733 C C . GLY A 1 92 ? -18.075 -1.708 42.312 1.00 94.50 92 GLY A C 1
ATOM 734 O O . GLY A 1 92 ? -17.359 -1.312 41.393 1.00 94.50 92 GLY A O 1
ATOM 735 N N . VAL A 1 93 ? -17.623 -2.559 43.241 1.00 95.38 93 VAL A N 1
ATOM 736 C CA . VAL A 1 93 ? -16.231 -3.050 43.265 1.00 95.38 93 VAL A CA 1
ATOM 737 C C . VAL A 1 93 ? -15.943 -3.957 42.067 1.00 95.38 93 VAL A C 1
ATOM 739 O O . VAL A 1 93 ? -14.929 -3.788 41.393 1.00 95.38 93 VAL A O 1
ATOM 742 N N . VAL A 1 94 ? -16.844 -4.896 41.769 1.00 94.44 94 VAL A N 1
ATOM 743 C CA . VAL A 1 94 ? -16.669 -5.860 40.673 1.00 94.44 94 VAL A CA 1
ATOM 744 C C . VAL A 1 94 ? -16.863 -5.180 39.320 1.00 94.44 94 VAL A C 1
ATOM 746 O O . VAL A 1 94 ? -16.023 -5.339 38.436 1.00 94.44 94 VAL A O 1
ATOM 749 N N . VAL A 1 95 ? -17.909 -4.362 39.167 1.00 94.25 95 VAL A N 1
ATOM 750 C CA . VAL A 1 95 ? -18.135 -3.559 37.952 1.00 94.25 95 VAL A CA 1
ATOM 751 C C . VAL A 1 95 ? -16.963 -2.604 37.720 1.00 94.25 95 VAL A C 1
ATOM 753 O O . VAL A 1 95 ? -16.489 -2.475 36.593 1.00 94.25 95 VAL A O 1
ATOM 756 N N . GLY A 1 96 ? -16.437 -1.989 38.782 1.00 95.12 96 GLY A N 1
ATOM 757 C CA . GLY A 1 96 ? -15.238 -1.156 38.724 1.00 95.12 96 GLY A CA 1
ATOM 758 C C . GLY A 1 96 ? -14.003 -1.931 38.262 1.00 95.12 96 GLY A C 1
ATOM 759 O O . GLY A 1 96 ? -13.277 -1.451 37.394 1.00 95.12 96 GLY A O 1
ATOM 760 N N . ALA A 1 97 ? -13.786 -3.145 38.777 1.00 96.31 97 ALA A N 1
ATOM 761 C CA . ALA A 1 97 ? -12.676 -4.005 38.367 1.00 96.31 97 ALA A CA 1
ATOM 762 C C . ALA A 1 97 ? -12.790 -4.452 36.897 1.00 96.31 97 ALA A C 1
ATOM 764 O O . ALA A 1 97 ? -11.815 -4.353 36.151 1.00 96.31 97 ALA A O 1
ATOM 765 N N . VAL A 1 98 ? -13.980 -4.879 36.460 1.00 95.19 98 VAL A N 1
ATOM 766 C CA . VAL A 1 98 ? -14.270 -5.233 35.057 1.00 95.19 98 VAL A CA 1
ATOM 767 C C . VAL A 1 98 ? -14.054 -4.027 34.144 1.00 95.19 98 VAL A C 1
ATOM 769 O O . VAL A 1 98 ? -13.397 -4.146 33.109 1.00 95.19 98 VAL A O 1
ATOM 772 N N . GLY A 1 99 ? -14.558 -2.859 34.546 1.00 95.56 99 GLY A N 1
ATOM 773 C CA . GLY A 1 99 ? -14.380 -1.609 33.817 1.00 95.56 99 GLY A CA 1
ATOM 774 C C . GLY A 1 99 ? -12.911 -1.211 33.702 1.00 95.56 99 GLY A C 1
ATOM 775 O O . GLY A 1 99 ? -12.458 -0.875 32.614 1.00 95.56 99 GLY A O 1
ATOM 776 N N . ALA A 1 100 ? -12.134 -1.303 34.784 1.00 96.06 100 ALA A N 1
ATOM 777 C CA . ALA A 1 100 ? -10.705 -0.997 34.767 1.00 96.06 100 ALA A CA 1
ATOM 778 C C . ALA A 1 100 ? -9.923 -1.946 33.845 1.00 96.06 100 ALA A C 1
ATOM 780 O O . ALA A 1 100 ? -9.125 -1.485 33.026 1.00 96.06 100 ALA A O 1
ATOM 781 N N . ALA A 1 101 ? -10.185 -3.254 33.934 1.00 95.75 101 ALA A N 1
ATOM 782 C CA . ALA A 1 101 ? -9.546 -4.254 33.084 1.00 95.75 101 ALA A CA 1
ATOM 783 C C . ALA A 1 101 ? -9.878 -4.031 31.602 1.00 95.75 101 ALA A C 1
ATOM 785 O O . ALA A 1 101 ? -8.979 -3.975 30.761 1.00 95.75 101 ALA A O 1
ATOM 786 N N . GLY A 1 102 ? -11.159 -3.839 31.281 1.00 95.00 102 GLY A N 1
ATOM 787 C CA . GLY A 1 102 ? -11.579 -3.601 29.908 1.00 95.00 102 GLY A CA 1
ATOM 788 C C . GLY A 1 102 ? -11.076 -2.265 29.363 1.00 95.00 102 GLY A C 1
ATOM 789 O O . GLY A 1 102 ? -10.553 -2.239 28.254 1.00 95.00 102 GLY A O 1
ATOM 790 N N . CYS A 1 103 ? -11.094 -1.182 30.148 1.00 94.44 103 CYS A N 1
ATOM 791 C CA . CYS A 1 103 ? -10.457 0.085 29.771 1.00 94.44 103 CYS A CA 1
ATOM 792 C C . CYS A 1 103 ? -8.963 -0.087 29.465 1.00 94.44 103 CYS A C 1
ATOM 794 O O . CYS A 1 103 ? -8.482 0.497 28.497 1.00 94.44 103 CYS A O 1
ATOM 796 N N . GLY A 1 104 ? -8.241 -0.912 30.231 1.00 95.88 104 GLY A N 1
ATOM 797 C CA . GLY A 1 104 ? -6.844 -1.246 29.949 1.00 95.88 104 GLY A CA 1
ATOM 798 C C . GLY A 1 104 ? -6.659 -1.883 28.569 1.00 95.88 104 GLY A C 1
ATOM 799 O O . GLY A 1 104 ? -5.813 -1.436 27.794 1.00 95.88 104 GLY A O 1
ATOM 800 N N . VAL A 1 105 ? -7.499 -2.864 28.223 1.00 94.81 105 VAL A N 1
ATOM 801 C CA . VAL A 1 105 ? -7.489 -3.500 26.894 1.00 94.81 105 VAL A CA 1
ATOM 802 C C . VAL A 1 105 ? -7.845 -2.494 25.797 1.00 94.81 105 VAL A C 1
ATOM 804 O O . VAL A 1 105 ? -7.159 -2.441 24.781 1.00 94.81 105 VAL A O 1
ATOM 807 N N . LEU A 1 106 ? -8.864 -1.651 25.993 1.00 91.31 106 LEU A N 1
ATOM 808 C CA . LEU A 1 106 ? -9.257 -0.647 24.998 1.00 91.31 106 LEU A CA 1
ATOM 809 C C . LEU A 1 106 ? -8.140 0.381 24.756 1.00 91.31 106 LEU A C 1
ATOM 811 O O . LEU A 1 106 ? -7.822 0.675 23.604 1.00 91.31 106 LEU A O 1
ATOM 815 N N . VAL A 1 107 ? -7.497 0.884 25.816 1.00 94.06 107 VAL A N 1
ATOM 816 C CA . VAL A 1 107 ? -6.344 1.795 25.702 1.00 94.06 107 VAL A CA 1
ATOM 817 C C . VAL A 1 107 ? -5.195 1.120 24.959 1.00 94.06 107 VAL A C 1
ATOM 819 O O . VAL A 1 107 ? -4.619 1.733 24.061 1.00 94.06 107 VAL A O 1
ATOM 822 N N . TRP A 1 108 ? -4.898 -0.142 25.277 1.00 94.88 108 TRP A N 1
ATOM 823 C CA . TRP A 1 108 ? -3.876 -0.911 24.572 1.00 94.88 108 TRP A CA 1
ATOM 824 C C . TRP A 1 108 ? -4.212 -1.061 23.081 1.00 94.88 108 TRP A C 1
ATOM 826 O O . TRP A 1 108 ? -3.395 -0.695 22.241 1.00 94.88 108 TRP A O 1
ATOM 836 N N . THR A 1 109 ? -5.436 -1.483 22.733 1.00 91.69 109 THR A N 1
ATOM 837 C CA . THR A 1 109 ? -5.851 -1.617 21.322 1.00 91.69 109 THR A CA 1
ATOM 838 C C . THR A 1 109 ? -5.761 -0.296 20.559 1.00 91.69 109 THR A C 1
ATOM 840 O O . THR A 1 109 ? -5.338 -0.283 19.404 1.00 91.69 109 THR A O 1
ATOM 843 N N . TYR A 1 110 ? -6.106 0.822 21.205 1.00 89.38 110 TYR A N 1
ATOM 844 C CA . TYR A 1 110 ? -5.986 2.151 20.618 1.00 89.38 110 TYR A CA 1
ATOM 845 C C . TYR A 1 110 ? -4.522 2.530 20.368 1.00 89.38 110 TYR A C 1
ATOM 847 O O . TYR A 1 110 ? -4.183 2.967 19.269 1.00 89.38 110 TYR A O 1
ATOM 855 N N . GLN A 1 111 ? -3.643 2.327 21.355 1.00 91.94 111 GLN A N 1
ATOM 856 C CA . GLN A 1 111 ? -2.212 2.609 21.215 1.00 91.94 111 GLN A CA 1
ATOM 857 C C . GLN A 1 111 ? -1.592 1.768 20.096 1.00 91.94 111 GLN A C 1
ATOM 859 O O . GLN A 1 111 ? -0.958 2.330 19.203 1.00 91.94 111 GLN A O 1
ATOM 864 N N . THR A 1 112 ? -1.850 0.458 20.079 1.00 90.62 112 THR A N 1
ATOM 865 C CA . THR A 1 112 ? -1.363 -0.450 19.032 1.00 90.62 112 THR A CA 1
ATOM 866 C C . THR A 1 112 ? -1.901 -0.071 17.654 1.00 90.62 112 THR A C 1
ATOM 868 O O . THR A 1 112 ? -1.131 0.021 16.701 1.00 90.62 112 THR A O 1
ATOM 871 N N . GLY A 1 113 ? -3.201 0.217 17.538 1.00 89.56 113 GLY A N 1
ATOM 872 C CA . GLY A 1 113 ? -3.803 0.642 16.274 1.00 89.56 113 GLY A CA 1
ATOM 873 C C . GLY A 1 113 ? -3.216 1.957 15.761 1.00 89.56 113 GLY A C 1
ATOM 874 O O . GLY A 1 113 ? -2.890 2.069 14.582 1.00 89.56 113 GLY A O 1
ATOM 875 N N . SER A 1 114 ? -3.027 2.940 16.646 1.00 88.62 114 SER A N 1
ATOM 876 C CA . SER A 1 114 ? -2.459 4.243 16.279 1.00 88.62 114 SER A CA 1
ATOM 877 C C . SER A 1 114 ? -0.998 4.144 15.826 1.00 88.62 114 SER A C 1
ATOM 879 O O . SER A 1 114 ? -0.634 4.764 14.829 1.00 88.62 114 SER A O 1
ATOM 881 N N . ALA A 1 115 ? -0.187 3.316 16.495 1.00 89.75 115 ALA A N 1
ATOM 882 C CA . ALA A 1 115 ? 1.192 3.049 16.094 1.00 89.75 115 ALA A CA 1
ATOM 883 C C . ALA A 1 115 ? 1.244 2.375 14.715 1.00 89.75 115 ALA A C 1
ATOM 885 O O . ALA A 1 115 ? 1.980 2.826 13.838 1.00 89.75 115 ALA A O 1
ATOM 886 N N . ARG A 1 116 ? 0.397 1.360 14.489 1.00 89.69 116 ARG A N 1
ATOM 887 C CA . ARG A 1 116 ? 0.314 0.652 13.206 1.00 89.69 116 ARG A CA 1
ATOM 888 C C . ARG A 1 116 ? -0.080 1.584 12.058 1.00 89.69 116 ARG A C 1
ATOM 890 O O . ARG A 1 116 ? 0.556 1.548 11.009 1.00 89.69 116 ARG A O 1
ATOM 897 N N . LEU A 1 117 ? -1.082 2.442 12.259 1.00 90.38 117 LEU A N 1
ATOM 898 C CA . LEU A 1 117 ? -1.490 3.434 11.257 1.00 90.38 117 LEU A CA 1
ATOM 899 C C . LEU A 1 117 ? -0.381 4.450 10.959 1.00 90.38 117 LEU A C 1
ATOM 901 O O . LEU A 1 117 ? -0.168 4.789 9.799 1.00 90.38 117 LEU A O 1
ATOM 905 N N . GLY A 1 118 ? 0.356 4.900 11.980 1.00 90.81 118 GLY A N 1
ATOM 906 C CA . GLY A 1 118 ? 1.484 5.814 11.789 1.00 90.81 118 GLY A CA 1
ATOM 907 C C . GLY A 1 118 ? 2.588 5.217 10.912 1.00 90.81 118 GLY A C 1
ATOM 908 O O . GLY A 1 118 ? 3.119 5.899 10.039 1.00 90.81 118 GLY A O 1
ATOM 909 N N . VAL A 1 119 ? 2.891 3.930 11.098 1.00 92.56 119 VAL A N 1
ATOM 910 C CA . VAL A 1 119 ? 3.881 3.196 10.292 1.00 92.56 119 VAL A CA 1
ATOM 911 C C . VAL A 1 119 ? 3.403 3.033 8.847 1.00 92.56 119 VAL A C 1
ATOM 913 O O . VAL A 1 119 ? 4.177 3.255 7.917 1.00 92.56 119 VAL A O 1
ATOM 916 N N . VAL A 1 120 ? 2.123 2.698 8.648 1.00 93.62 120 VAL A N 1
ATOM 917 C CA . VAL A 1 120 ? 1.506 2.599 7.314 1.00 93.62 120 VAL A CA 1
ATOM 918 C C . VAL A 1 120 ? 1.595 3.930 6.565 1.00 93.62 120 VAL A C 1
ATOM 920 O O . VAL A 1 120 ? 2.077 3.957 5.431 1.00 93.62 120 VAL A O 1
ATOM 923 N N . ASP A 1 121 ? 1.203 5.034 7.210 1.00 93.31 121 ASP A N 1
ATOM 924 C CA . ASP A 1 121 ? 1.244 6.378 6.619 1.00 93.31 121 ASP A CA 1
ATOM 925 C C . ASP A 1 121 ? 2.687 6.791 6.261 1.00 93.31 121 ASP A C 1
ATOM 927 O O . ASP A 1 121 ? 2.927 7.385 5.205 1.00 93.31 121 ASP A O 1
ATOM 931 N N . LEU A 1 122 ? 3.662 6.438 7.109 1.00 94.69 122 LEU A N 1
ATOM 932 C CA . LEU A 1 122 ? 5.079 6.732 6.889 1.00 94.69 122 LEU A CA 1
ATOM 933 C C . LEU A 1 122 ? 5.625 6.016 5.642 1.00 94.69 122 LEU A C 1
ATOM 935 O O . LEU A 1 122 ? 6.208 6.663 4.768 1.00 94.69 122 LEU A O 1
ATOM 939 N N . PHE A 1 123 ? 5.395 4.703 5.527 1.00 95.56 123 PHE A N 1
ATOM 940 C CA . PHE A 1 123 ? 5.831 3.926 4.362 1.00 95.56 123 PHE A CA 1
ATOM 941 C C . PHE A 1 123 ? 5.097 4.335 3.085 1.00 95.56 123 PHE A C 1
ATOM 943 O O . PHE A 1 123 ? 5.727 4.469 2.036 1.00 95.56 123 PHE A O 1
ATOM 950 N N . ALA A 1 124 ? 3.788 4.588 3.163 1.00 96.25 124 ALA A N 1
ATOM 951 C CA . ALA A 1 124 ? 3.016 5.072 2.024 1.00 96.25 124 ALA A CA 1
ATOM 952 C C . ALA A 1 124 ? 3.599 6.377 1.468 1.00 96.25 124 ALA A C 1
ATOM 954 O O . ALA A 1 124 ? 3.789 6.510 0.258 1.00 96.25 124 ALA A O 1
ATOM 955 N N . CYS A 1 125 ? 3.918 7.324 2.354 1.00 96.50 125 CYS A N 1
ATOM 956 C CA . CYS A 1 125 ? 4.482 8.616 1.982 1.00 96.50 125 CYS A CA 1
ATOM 957 C C . CYS A 1 125 ? 5.863 8.480 1.322 1.00 96.50 125 CYS A C 1
ATOM 959 O O . CYS A 1 125 ? 6.106 9.093 0.277 1.00 96.50 125 CYS A O 1
ATOM 961 N N . GLU A 1 126 ? 6.759 7.659 1.882 1.00 96.44 126 GLU A N 1
ATOM 962 C CA . GLU A 1 126 ? 8.098 7.462 1.315 1.00 96.44 126 GLU A CA 1
ATOM 963 C C . GLU A 1 126 ? 8.038 6.760 -0.050 1.00 96.44 126 GLU A C 1
ATOM 965 O O . GLU A 1 126 ? 8.605 7.270 -1.020 1.00 96.44 126 GLU A O 1
ATOM 970 N N . ILE A 1 127 ? 7.302 5.646 -0.165 1.00 97.56 127 ILE A N 1
ATOM 971 C CA . ILE A 1 127 ? 7.160 4.901 -1.427 1.00 97.56 127 ILE A CA 1
ATOM 972 C C . ILE A 1 127 ? 6.534 5.793 -2.504 1.00 97.56 127 ILE A C 1
ATOM 974 O O . ILE A 1 127 ? 7.057 5.862 -3.620 1.00 97.56 127 ILE A O 1
ATOM 978 N N . ALA A 1 128 ? 5.460 6.520 -2.177 1.00 97.81 128 ALA A N 1
ATOM 979 C CA . ALA A 1 128 ? 4.823 7.449 -3.109 1.00 97.81 128 ALA A CA 1
ATOM 980 C C . ALA A 1 128 ? 5.791 8.550 -3.561 1.00 97.81 128 ALA A C 1
ATOM 982 O O . ALA A 1 128 ? 5.859 8.866 -4.749 1.00 97.81 128 ALA A O 1
ATOM 983 N N . THR A 1 129 ? 6.580 9.106 -2.638 1.00 97.25 129 THR A N 1
ATOM 984 C CA . THR A 1 129 ? 7.566 10.149 -2.953 1.00 97.25 129 THR A CA 1
ATOM 985 C C . THR A 1 129 ? 8.670 9.620 -3.863 1.00 97.25 129 THR A C 1
ATOM 987 O O . THR A 1 129 ? 8.978 10.259 -4.868 1.00 97.25 129 THR A O 1
ATOM 990 N N . LEU A 1 130 ? 9.223 8.438 -3.578 1.00 96.62 130 LEU A N 1
ATOM 991 C CA . LEU A 1 130 ? 10.244 7.805 -4.419 1.00 96.62 130 LEU A CA 1
ATOM 992 C C . LEU A 1 130 ? 9.719 7.515 -5.831 1.00 96.62 130 LEU A C 1
ATOM 994 O O . LEU A 1 130 ? 10.398 7.812 -6.816 1.00 96.62 130 LEU A O 1
ATOM 998 N N . CYS A 1 131 ? 8.493 6.998 -5.943 1.00 98.06 131 CYS A N 1
ATOM 999 C CA . CYS A 1 131 ? 7.862 6.745 -7.238 1.00 98.06 131 CYS A CA 1
ATOM 1000 C C . CYS A 1 131 ? 7.587 8.046 -8.005 1.00 98.06 131 CYS A C 1
ATOM 1002 O O . CYS A 1 131 ? 7.850 8.119 -9.204 1.00 98.06 131 CYS A O 1
ATOM 1004 N N . ARG A 1 132 ? 7.123 9.097 -7.316 1.00 97.62 132 ARG A N 1
ATOM 1005 C CA . ARG A 1 132 ? 6.898 10.419 -7.915 1.00 97.62 132 ARG A CA 1
ATOM 1006 C C . ARG A 1 132 ? 8.199 11.038 -8.415 1.00 97.62 132 ARG A C 1
ATOM 1008 O O . ARG A 1 132 ? 8.221 11.557 -9.524 1.00 97.62 132 ARG A O 1
ATOM 1015 N N . VAL A 1 133 ? 9.287 10.953 -7.648 1.00 96.69 133 VAL A N 1
ATOM 1016 C CA . VAL A 1 133 ? 10.608 11.426 -8.093 1.00 96.69 133 VAL A CA 1
ATOM 1017 C C . VAL A 1 133 ? 11.060 10.660 -9.334 1.00 96.69 133 VAL A C 1
ATOM 1019 O O . VAL A 1 133 ? 11.478 11.290 -10.301 1.00 96.69 133 VAL A O 1
ATOM 1022 N N . ALA A 1 134 ? 10.927 9.329 -9.344 1.00 95.38 134 ALA A N 1
ATOM 1023 C CA . ALA A 1 134 ? 11.282 8.507 -10.502 1.00 95.38 134 ALA A CA 1
ATOM 1024 C C . ALA A 1 134 ? 10.484 8.884 -11.764 1.00 95.38 134 ALA A C 1
ATOM 1026 O O . ALA A 1 134 ? 11.065 8.929 -12.851 1.00 95.38 134 ALA A O 1
ATOM 1027 N N . ALA A 1 135 ? 9.193 9.193 -11.606 1.00 95.94 135 ALA A N 1
ATOM 1028 C CA . ALA A 1 135 ? 8.331 9.659 -12.687 1.00 95.94 135 ALA A CA 1
ATOM 1029 C C . ALA A 1 135 ? 8.713 11.067 -13.170 1.00 95.94 135 ALA A C 1
ATOM 1031 O O . ALA A 1 135 ? 8.908 11.262 -14.360 1.00 95.94 135 ALA A O 1
ATOM 1032 N N . VAL A 1 136 ? 8.900 12.036 -12.265 1.00 96.44 136 VAL A N 1
ATOM 1033 C CA . VAL A 1 136 ? 9.228 13.434 -12.619 1.00 96.44 136 VAL A CA 1
ATOM 1034 C C . VAL A 1 136 ? 10.560 13.552 -13.359 1.00 96.44 136 VAL A C 1
ATOM 1036 O O . VAL A 1 136 ? 10.703 14.391 -14.244 1.00 96.44 136 VAL A O 1
ATOM 1039 N N . ILE A 1 137 ? 11.553 12.733 -13.005 1.00 95.44 137 ILE A N 1
ATOM 1040 C CA . ILE A 1 137 ? 12.845 12.742 -13.703 1.00 95.44 137 ILE A CA 1
ATOM 1041 C C . ILE A 1 137 ? 12.851 11.870 -14.965 1.00 95.44 137 ILE A C 1
ATOM 1043 O O . ILE A 1 137 ? 13.914 11.726 -15.572 1.00 95.44 137 ILE A O 1
ATOM 1047 N N . ASP A 1 138 ? 11.719 11.263 -15.334 1.00 95.25 138 ASP A N 1
ATOM 1048 C CA . ASP A 1 138 ? 11.581 10.316 -16.443 1.00 95.25 138 ASP A CA 1
ATOM 1049 C C . ASP A 1 138 ? 12.648 9.212 -16.414 1.00 95.25 138 ASP A C 1
ATOM 1051 O O . ASP A 1 138 ? 13.309 8.918 -17.418 1.00 95.25 138 ASP A O 1
ATOM 1055 N N . MET A 1 139 ? 12.856 8.595 -15.245 1.00 94.75 139 MET A N 1
ATOM 1056 C CA . MET A 1 139 ? 13.962 7.654 -15.034 1.00 94.75 139 MET A CA 1
ATOM 1057 C C . MET A 1 139 ? 13.934 6.498 -16.050 1.00 94.75 139 MET A C 1
ATOM 1059 O O . MET A 1 139 ? 14.947 6.188 -16.679 1.00 94.75 139 MET A O 1
ATOM 1063 N N . VAL A 1 140 ? 12.760 5.892 -16.254 1.00 96.94 140 VAL A N 1
ATOM 1064 C CA . VAL A 1 140 ? 12.575 4.761 -17.175 1.00 96.94 140 VAL A CA 1
ATOM 1065 C C . VAL A 1 140 ? 12.782 5.173 -18.643 1.00 96.94 140 VAL A C 1
ATOM 1067 O O . VAL A 1 140 ? 13.640 4.563 -19.292 1.00 96.94 140 VAL A O 1
ATOM 1070 N N . PRO A 1 141 ? 12.091 6.199 -19.189 1.00 96.00 141 PRO A N 1
ATOM 1071 C CA . PRO A 1 141 ? 12.344 6.669 -20.552 1.00 96.00 141 PRO A CA 1
ATOM 1072 C C . PRO A 1 141 ? 13.810 7.022 -20.817 1.00 96.00 141 PRO A C 1
ATOM 1074 O O . PRO A 1 141 ? 14.341 6.678 -21.875 1.00 96.00 141 PRO A O 1
ATOM 1077 N N . ARG A 1 142 ? 14.497 7.644 -19.850 1.00 94.75 142 ARG A N 1
ATOM 1078 C CA . ARG A 1 142 ? 15.924 7.977 -19.973 1.00 94.75 142 ARG A CA 1
ATOM 1079 C C . ARG A 1 142 ? 16.802 6.737 -20.079 1.00 94.75 142 ARG A C 1
ATOM 1081 O O . ARG A 1 142 ? 17.671 6.696 -20.947 1.00 94.75 142 ARG A O 1
ATOM 1088 N N . TYR A 1 143 ? 16.575 5.717 -19.252 1.00 95.81 143 TYR A N 1
ATOM 1089 C CA . TYR A 1 143 ? 17.332 4.464 -19.340 1.00 95.81 143 TYR A CA 1
ATOM 1090 C C . TYR A 1 143 ? 17.044 3.698 -20.631 1.00 95.81 143 TYR A C 1
ATOM 1092 O O . TYR A 1 143 ? 17.977 3.192 -21.252 1.00 95.81 143 TYR A O 1
ATOM 1100 N N . ILE A 1 144 ? 15.795 3.679 -21.100 1.00 96.31 144 ILE A N 1
ATOM 1101 C CA . ILE A 1 144 ? 15.446 3.102 -22.407 1.00 96.31 144 ILE A CA 1
ATOM 1102 C C . ILE A 1 144 ? 16.145 3.870 -23.539 1.00 96.31 144 ILE A C 1
ATOM 1104 O O . ILE A 1 144 ? 16.688 3.259 -24.460 1.00 96.31 144 ILE A O 1
ATOM 1108 N N . GLY A 1 145 ? 16.166 5.203 -23.472 1.00 93.75 145 GLY A N 1
ATOM 1109 C CA . GLY A 1 145 ? 16.876 6.051 -24.429 1.00 93.75 145 GLY A CA 1
ATOM 1110 C C . GLY A 1 145 ? 18.375 5.758 -24.453 1.00 93.75 145 GLY A C 1
ATOM 1111 O O . GLY A 1 145 ? 18.940 5.569 -25.527 1.00 93.75 145 GLY A O 1
ATOM 1112 N N . MET A 1 146 ? 18.992 5.631 -23.276 1.00 92.06 146 MET A N 1
ATOM 1113 C CA . MET A 1 146 ? 20.411 5.297 -23.122 1.00 92.06 146 MET A CA 1
ATOM 1114 C C . MET A 1 146 ? 20.743 3.895 -23.652 1.00 92.06 146 MET A C 1
ATOM 1116 O O . MET A 1 146 ? 21.785 3.701 -24.278 1.00 92.06 146 MET A O 1
ATOM 1120 N N . TYR A 1 147 ? 19.841 2.932 -23.439 1.00 93.69 147 TYR A N 1
ATOM 1121 C CA . TYR A 1 147 ? 19.946 1.586 -23.998 1.00 93.69 147 TYR A CA 1
ATOM 1122 C C . TYR A 1 147 ? 19.898 1.630 -25.528 1.00 93.69 147 TYR A C 1
ATOM 1124 O O . TYR A 1 147 ? 20.740 1.046 -26.197 1.00 93.69 147 TYR A O 1
ATOM 1132 N N . ARG A 1 148 ? 18.945 2.370 -26.105 1.00 92.38 148 ARG A N 1
ATOM 1133 C CA . ARG A 1 148 ? 18.787 2.481 -27.565 1.00 92.38 148 ARG A CA 1
ATOM 1134 C C . ARG A 1 148 ? 19.915 3.274 -28.237 1.00 92.38 148 ARG A C 1
ATOM 1136 O O . ARG A 1 148 ? 20.224 2.995 -29.391 1.00 92.38 148 ARG A O 1
ATOM 1143 N N . SER A 1 149 ? 20.523 4.242 -27.547 1.00 89.25 149 SER A N 1
ATOM 1144 C CA . SER A 1 149 ? 21.623 5.065 -28.078 1.00 89.25 149 SER A CA 1
ATOM 1145 C C . SER A 1 149 ? 23.010 4.420 -27.950 1.00 89.25 149 SER A C 1
ATOM 1147 O O . SER A 1 149 ? 24.005 5.038 -28.345 1.00 89.25 149 SER A O 1
ATOM 1149 N N . GLY A 1 150 ? 23.105 3.213 -27.379 1.00 84.19 150 GLY A N 1
ATOM 1150 C CA . GLY A 1 150 ? 24.375 2.517 -27.162 1.00 84.19 150 GLY A CA 1
ATOM 1151 C C . GLY A 1 150 ? 25.324 3.266 -26.222 1.00 84.19 150 GLY A C 1
ATOM 1152 O O . GLY A 1 150 ? 26.533 3.260 -26.434 1.00 84.19 150 GLY A O 1
ATOM 1153 N N . GLY A 1 151 ? 24.790 3.981 -25.225 1.00 74.31 151 GLY A N 1
ATOM 1154 C CA . GLY A 1 151 ? 25.601 4.747 -24.270 1.00 74.31 151 GLY A CA 1
ATOM 1155 C C . GLY A 1 151 ? 26.169 6.066 -24.812 1.00 74.31 151 GLY A C 1
ATOM 1156 O O . GLY A 1 151 ? 26.970 6.714 -24.125 1.00 74.31 151 GLY A O 1
ATOM 1157 N N . THR A 1 152 ? 25.745 6.491 -26.008 1.00 75.88 152 THR A N 1
ATOM 1158 C CA . THR A 1 152 ? 26.022 7.844 -26.505 1.00 75.88 152 THR A CA 1
ATOM 1159 C C . THR A 1 152 ? 25.263 8.837 -25.618 1.00 75.88 152 THR A C 1
ATOM 1161 O O . THR A 1 152 ? 24.043 8.681 -25.470 1.00 75.88 152 THR A O 1
ATOM 1164 N N . PRO A 1 153 ? 25.944 9.814 -24.984 1.00 65.62 153 PRO A N 1
ATOM 1165 C CA . PRO A 1 153 ? 25.277 10.797 -24.141 1.00 65.62 153 PRO A CA 1
ATOM 1166 C C . PRO A 1 153 ? 24.202 11.525 -24.951 1.00 65.62 153 PRO A C 1
ATOM 1168 O O . PRO A 1 153 ? 24.444 11.954 -26.079 1.00 65.62 153 PRO A O 1
ATOM 1171 N N . LEU A 1 154 ? 22.998 11.618 -24.382 1.00 64.69 154 LEU A N 1
ATOM 1172 C CA . LEU A 1 154 ? 21.893 12.347 -24.996 1.00 64.69 154 LEU A CA 1
ATOM 1173 C C . LEU A 1 154 ? 22.306 13.819 -25.204 1.00 64.69 154 LEU A C 1
ATOM 1175 O O . LEU A 1 154 ? 22.882 14.415 -24.284 1.00 64.69 154 LEU A O 1
ATOM 1179 N N . PRO A 1 155 ? 22.027 14.416 -26.378 1.00 54.34 155 PRO A N 1
ATOM 1180 C CA . PRO A 1 155 ? 22.316 15.824 -26.636 1.00 54.34 155 PRO A CA 1
ATOM 1181 C C . PRO A 1 155 ? 21.646 16.709 -25.574 1.00 54.34 155 PRO A C 1
ATOM 1183 O O . PRO A 1 155 ? 20.439 16.604 -25.366 1.00 54.34 155 PRO A O 1
ATOM 1186 N N . GLY A 1 156 ? 22.425 17.551 -24.886 1.00 58.75 156 GLY A N 1
ATOM 1187 C CA . GLY A 1 156 ? 21.939 18.465 -23.837 1.00 58.75 156 GLY A CA 1
ATOM 1188 C C . GLY A 1 156 ? 22.238 18.057 -22.386 1.00 58.75 156 GLY A C 1
ATOM 1189 O O . GLY A 1 156 ? 21.909 18.812 -21.478 1.00 58.75 156 GLY A O 1
ATOM 1190 N N . LEU A 1 157 ? 22.872 16.900 -22.153 1.00 54.75 157 LEU A N 1
ATOM 1191 C CA . LEU A 1 157 ? 23.299 16.443 -20.815 1.00 54.75 157 LEU A CA 1
ATOM 1192 C C . LEU A 1 157 ? 24.819 16.337 -20.638 1.00 54.75 157 LEU A C 1
ATOM 1194 O O . LEU A 1 157 ? 25.280 15.993 -19.552 1.00 54.75 157 LEU A O 1
ATOM 1198 N N . ALA A 1 158 ? 25.596 16.597 -21.688 1.00 50.38 158 ALA A N 1
ATOM 1199 C CA . ALA A 1 158 ? 27.039 16.719 -21.562 1.00 50.38 158 ALA A CA 1
ATOM 1200 C C . ALA A 1 158 ? 27.348 18.123 -21.015 1.00 50.38 158 ALA A C 1
ATOM 1202 O O . ALA A 1 158 ? 27.059 19.093 -21.714 1.00 50.38 158 ALA A O 1
ATOM 1203 N N . PRO A 1 159 ? 27.883 18.268 -19.789 1.00 53.12 159 PRO A N 1
ATOM 1204 C CA . PRO A 1 159 ? 28.524 19.518 -19.421 1.00 53.12 159 PRO A CA 1
ATOM 1205 C C . PRO A 1 159 ? 29.672 19.747 -20.409 1.00 53.12 159 PRO A C 1
ATOM 1207 O O . PRO A 1 159 ? 30.516 18.870 -20.602 1.00 53.12 159 PRO A O 1
ATOM 1210 N N . ASP A 1 160 ? 29.655 20.894 -21.082 1.00 52.38 160 ASP A N 1
ATOM 1211 C CA . ASP A 1 160 ? 30.744 21.361 -21.935 1.00 52.38 160 ASP A CA 1
ATOM 1212 C C . ASP A 1 160 ? 31.995 21.560 -21.066 1.00 52.38 160 ASP A C 1
ATOM 1214 O O . ASP A 1 160 ? 32.208 22.620 -20.484 1.00 52.38 160 ASP A O 1
ATOM 1218 N N . GLY A 1 161 ? 32.804 20.519 -20.899 1.00 53.41 161 GLY A N 1
ATOM 1219 C CA . GLY A 1 161 ? 34.039 20.600 -20.127 1.00 53.41 161 GLY A CA 1
ATOM 1220 C C . GLY A 1 161 ? 34.508 19.226 -19.685 1.00 53.41 161 GLY A C 1
ATOM 1221 O O . GLY A 1 161 ? 33.716 18.454 -19.157 1.00 53.41 161 GLY A O 1
ATOM 1222 N N . GLU A 1 162 ? 35.779 18.936 -19.979 1.00 51.44 162 GLU A N 1
ATOM 1223 C CA . GLU A 1 162 ? 36.617 17.836 -19.480 1.00 51.44 162 GLU A CA 1
ATOM 1224 C C . GLU A 1 162 ? 35.916 16.848 -18.546 1.00 51.44 162 GLU A C 1
ATOM 1226 O O . GLU A 1 162 ? 35.535 17.214 -17.439 1.00 51.44 162 GLU A O 1
ATOM 1231 N N . GLN A 1 163 ? 35.810 15.580 -18.975 1.00 52.66 163 GLN A N 1
ATOM 1232 C CA . GLN A 1 163 ? 35.433 14.467 -18.099 1.00 52.66 163 GLN A CA 1
ATOM 1233 C C . GLN A 1 163 ? 36.219 14.598 -16.788 1.00 52.66 163 GLN A C 1
ATOM 1235 O O . GLN A 1 163 ? 37.430 14.357 -16.812 1.00 52.66 163 GLN A O 1
ATOM 1240 N N . PRO A 1 164 ? 35.578 14.981 -15.665 1.00 53.22 164 PRO A N 1
ATOM 1241 C CA . PRO A 1 164 ? 36.282 15.040 -14.405 1.00 53.22 164 PRO A CA 1
ATOM 1242 C C . PRO A 1 164 ? 36.780 13.625 -14.154 1.00 53.22 164 PRO A C 1
ATOM 1244 O O . PRO A 1 164 ? 36.001 12.666 -14.179 1.00 53.22 164 PRO A O 1
ATOM 1247 N N . SER A 1 165 ? 38.100 13.490 -14.021 1.00 53.06 165 SER A N 1
ATOM 1248 C CA . SER A 1 165 ? 38.747 12.262 -13.577 1.00 53.06 165 SER A CA 1
ATOM 1249 C C . SER A 1 165 ? 37.934 11.736 -12.408 1.00 53.06 165 SER A C 1
ATOM 1251 O O . SER A 1 165 ? 37.737 12.475 -11.447 1.00 53.06 165 SER A O 1
ATOM 1253 N N . ALA A 1 166 ? 37.383 10.531 -12.563 1.00 56.03 166 ALA A N 1
ATOM 1254 C CA . ALA A 1 166 ? 36.407 9.939 -11.664 1.00 56.03 166 ALA A CA 1
ATOM 1255 C C . ALA A 1 166 ? 36.999 9.784 -10.256 1.00 56.03 166 ALA A C 1
ATOM 1257 O O . ALA A 1 166 ? 37.471 8.712 -9.878 1.00 56.03 166 ALA A O 1
ATOM 1258 N N . GLU A 1 167 ? 36.997 10.868 -9.482 1.00 55.12 167 GLU A N 1
ATOM 1259 C CA . GLU A 1 167 ? 37.156 10.810 -8.045 1.00 55.12 167 GLU A CA 1
ATOM 1260 C C . GLU A 1 167 ? 36.048 9.895 -7.552 1.00 55.12 167 GLU A C 1
ATOM 1262 O O . GLU A 1 167 ? 34.867 10.064 -7.862 1.00 55.12 167 GLU A O 1
ATOM 1267 N N . HIS A 1 168 ? 36.483 8.833 -6.892 1.00 57.22 168 HIS A N 1
ATOM 1268 C CA . HIS A 1 168 ? 35.666 7.719 -6.471 1.00 57.22 168 HIS A CA 1
ATOM 1269 C C . HIS A 1 168 ? 34.572 8.248 -5.534 1.00 57.22 168 HIS A C 1
ATOM 1271 O O . HIS A 1 168 ? 34.795 8.430 -4.340 1.00 57.22 168 HIS A O 1
ATOM 1277 N N . PHE A 1 169 ? 33.396 8.565 -6.082 1.00 55.41 169 PHE A N 1
ATOM 1278 C CA . PHE A 1 169 ? 32.259 9.047 -5.310 1.00 55.41 169 PHE A CA 1
ATOM 1279 C C . PHE A 1 169 ? 31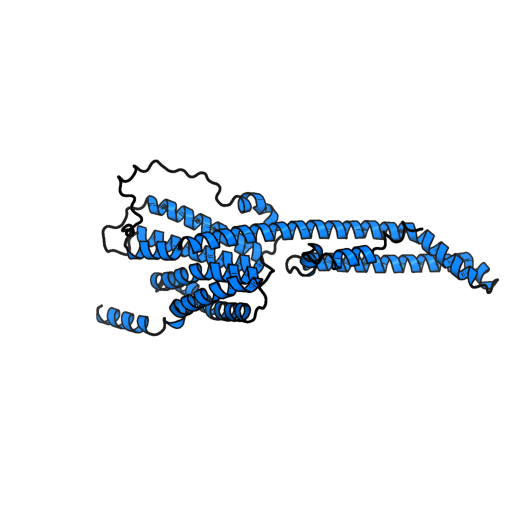.689 7.877 -4.503 1.00 55.41 169 PHE A C 1
ATOM 1281 O O . PHE A 1 169 ? 30.738 7.200 -4.899 1.00 55.41 169 PHE A O 1
ATOM 1288 N N . THR A 1 170 ? 32.303 7.606 -3.354 1.00 58.34 170 THR A N 1
ATOM 1289 C CA . THR A 1 170 ? 31.764 6.718 -2.326 1.00 58.34 170 THR A CA 1
ATOM 1290 C C . THR A 1 170 ? 30.598 7.418 -1.640 1.00 58.34 170 THR A C 1
ATOM 1292 O O . THR A 1 170 ? 30.737 7.959 -0.547 1.00 58.34 170 THR A O 1
ATOM 1295 N N . SER A 1 171 ? 29.426 7.420 -2.278 1.00 56.84 171 SER A N 1
ATOM 1296 C CA . SER A 1 171 ? 28.199 7.775 -1.566 1.00 56.84 171 SER A CA 1
ATOM 1297 C C . SER A 1 171 ? 27.927 6.729 -0.479 1.00 56.84 171 SER A C 1
ATOM 1299 O O . SER A 1 171 ? 27.530 5.590 -0.762 1.00 56.84 171 SER A O 1
ATOM 1301 N N . GLN A 1 172 ? 28.163 7.144 0.768 1.00 63.03 172 GLN A N 1
ATOM 1302 C CA . GLN A 1 172 ? 27.746 6.461 1.994 1.00 63.03 172 GLN A CA 1
ATOM 1303 C C . GLN A 1 172 ? 26.317 6.838 2.420 1.00 63.03 172 GLN A C 1
ATOM 1305 O O . GLN A 1 172 ? 25.912 6.535 3.539 1.00 63.03 172 GLN A O 1
ATOM 1310 N N . GLU A 1 173 ? 25.541 7.513 1.571 1.00 72.69 173 GLU A N 1
ATOM 1311 C CA . GLU A 1 173 ? 24.212 7.982 1.960 1.00 72.69 173 GLU A CA 1
ATOM 1312 C C . GLU A 1 173 ? 23.279 6.789 2.242 1.00 72.69 173 GLU A C 1
ATOM 1314 O O . GLU A 1 173 ? 23.166 5.851 1.443 1.00 72.69 173 GLU A O 1
ATOM 1319 N N . SER A 1 174 ? 22.614 6.803 3.403 1.00 76.50 174 SER A N 1
ATOM 1320 C CA . SER A 1 174 ? 21.484 5.908 3.663 1.00 76.50 174 SER A CA 1
ATOM 1321 C C . SER A 1 174 ? 20.295 6.427 2.859 1.00 76.50 174 SER A C 1
ATOM 1323 O O . SER A 1 174 ? 19.723 7.470 3.163 1.00 76.50 174 SER A O 1
ATOM 1325 N N . TYR A 1 175 ? 19.969 5.714 1.782 1.00 70.56 175 TYR A N 1
ATOM 1326 C CA . TYR A 1 175 ? 18.907 6.089 0.843 1.00 70.56 175 TYR A CA 1
ATOM 1327 C C . TYR A 1 175 ? 17.512 5.642 1.287 1.00 70.56 175 TYR A C 1
ATOM 1329 O O . TYR A 1 175 ? 16.530 6.049 0.675 1.00 70.56 175 TYR A O 1
ATOM 1337 N N . PHE A 1 176 ? 17.427 4.803 2.323 1.00 82.81 176 PHE A N 1
ATOM 1338 C CA . PHE A 1 176 ? 16.168 4.257 2.832 1.00 82.81 176 PHE A CA 1
ATOM 1339 C C . PHE A 1 176 ? 16.076 4.444 4.353 1.00 82.81 176 PHE A C 1
ATOM 1341 O O . PHE A 1 176 ? 15.924 3.466 5.088 1.00 82.81 176 PHE A O 1
ATOM 1348 N N . PRO A 1 177 ? 16.210 5.688 4.853 1.00 83.06 177 PRO A N 1
ATOM 1349 C CA . PRO A 1 177 ? 16.318 5.953 6.285 1.00 83.06 177 PRO A CA 1
ATOM 1350 C C . PRO A 1 177 ? 15.071 5.505 7.052 1.00 83.06 177 PRO A C 1
ATOM 1352 O O . PRO A 1 177 ? 15.183 5.020 8.173 1.00 83.06 177 PRO A O 1
ATOM 1355 N N . VAL A 1 178 ? 13.888 5.623 6.445 1.00 82.69 178 VAL A N 1
ATOM 1356 C CA . VAL A 1 178 ? 12.623 5.185 7.048 1.00 82.69 178 VAL A CA 1
ATOM 1357 C C . VAL A 1 178 ? 12.556 3.662 7.117 1.00 82.69 178 VAL A C 1
ATOM 1359 O O . VAL A 1 178 ? 12.213 3.129 8.172 1.00 82.69 178 VAL A O 1
ATOM 1362 N N . PHE A 1 179 ? 12.927 2.957 6.044 1.00 86.56 179 PHE A N 1
ATOM 1363 C CA . PHE A 1 179 ? 12.977 1.494 6.050 1.00 86.56 179 PHE A CA 1
ATOM 1364 C C . PHE A 1 179 ? 13.974 0.968 7.086 1.00 86.56 179 PHE A C 1
ATOM 1366 O O . PHE A 1 179 ? 13.606 0.135 7.911 1.00 86.56 179 PHE A O 1
ATOM 1373 N N . ASP A 1 180 ? 15.200 1.494 7.103 1.00 89.06 180 ASP A N 1
ATOM 1374 C CA . ASP A 1 180 ? 16.243 1.058 8.036 1.00 89.06 180 ASP A CA 1
ATOM 1375 C C . ASP A 1 180 ? 15.858 1.349 9.500 1.00 89.06 180 ASP A C 1
ATOM 1377 O O . ASP A 1 180 ? 16.097 0.519 10.381 1.00 89.06 180 ASP A O 1
ATOM 1381 N N . ALA A 1 181 ? 15.220 2.496 9.768 1.00 90.50 181 ALA A N 1
ATOM 1382 C CA . ALA A 1 181 ? 14.772 2.867 11.111 1.00 90.50 181 ALA A CA 1
ATOM 1383 C C . ALA A 1 181 ? 13.530 2.087 11.580 1.00 90.50 181 ALA A C 1
ATOM 1385 O O . ALA A 1 181 ? 13.397 1.832 12.776 1.00 90.50 181 ALA A O 1
ATOM 1386 N N . SER A 1 182 ? 12.648 1.688 10.656 1.00 89.56 182 SER A N 1
ATOM 1387 C CA . SER A 1 182 ? 11.294 1.195 10.974 1.00 89.56 182 SER A CA 1
ATOM 1388 C C . SER A 1 182 ? 11.055 -0.262 10.559 1.00 89.56 182 SER A C 1
ATOM 1390 O O . SER A 1 182 ? 9.927 -0.751 10.605 1.00 89.56 182 SER A O 1
ATOM 1392 N N . VAL A 1 183 ? 12.097 -1.008 10.169 1.00 90.25 183 VAL A N 1
ATOM 1393 C CA . VAL A 1 183 ? 11.961 -2.410 9.724 1.00 90.25 183 VAL A CA 1
ATOM 1394 C C . VAL A 1 183 ? 11.338 -3.320 10.791 1.00 90.25 183 VAL A C 1
ATOM 1396 O O . VAL A 1 183 ? 10.664 -4.294 10.466 1.00 90.25 183 VAL A O 1
ATOM 1399 N N . ARG A 1 184 ? 11.533 -3.007 12.080 1.00 91.44 184 ARG A N 1
ATOM 1400 C CA . ARG A 1 184 ? 10.909 -3.754 13.185 1.00 91.44 184 ARG A CA 1
ATOM 1401 C C . ARG A 1 184 ? 9.402 -3.534 13.238 1.00 91.44 184 ARG A C 1
ATOM 1403 O O . ARG A 1 184 ? 8.670 -4.462 13.567 1.00 91.44 184 ARG A O 1
ATOM 1410 N N . ASP A 1 185 ? 8.945 -2.349 12.859 1.00 90.12 185 ASP A N 1
ATOM 1411 C CA . ASP A 1 185 ? 7.535 -1.981 12.918 1.00 90.12 185 ASP A CA 1
ATOM 1412 C C . ASP A 1 185 ? 6.730 -2.600 11.768 1.00 90.12 185 ASP A C 1
ATOM 1414 O O . ASP A 1 185 ? 5.531 -2.839 11.912 1.00 90.12 185 ASP A O 1
ATOM 1418 N N . LEU A 1 186 ? 7.395 -2.990 10.670 1.00 87.69 186 LEU A N 1
ATOM 1419 C CA . LEU A 1 186 ? 6.782 -3.792 9.604 1.00 87.69 186 LEU A CA 1
ATOM 1420 C C . LEU A 1 186 ? 6.222 -5.123 10.119 1.00 87.69 186 LEU A C 1
ATOM 1422 O O . LEU A 1 186 ? 5.248 -5.617 9.563 1.00 87.69 186 LEU A O 1
ATOM 1426 N N . GLN A 1 187 ? 6.773 -5.688 11.199 1.00 88.50 187 GLN A N 1
ATOM 1427 C CA . GLN A 1 187 ? 6.286 -6.952 11.770 1.00 88.50 187 GLN A CA 1
ATOM 1428 C C . GLN A 1 187 ? 4.835 -6.874 12.266 1.00 88.50 187 GLN A C 1
ATOM 1430 O O . GLN A 1 187 ? 4.199 -7.908 12.451 1.00 88.50 187 GLN A O 1
ATOM 1435 N N . GLN A 1 188 ? 4.314 -5.666 12.493 1.00 87.00 188 GLN A N 1
ATOM 1436 C CA . GLN A 1 188 ? 2.935 -5.447 12.933 1.00 87.00 188 GLN A CA 1
ATOM 1437 C C . GLN A 1 188 ? 1.940 -5.372 11.764 1.00 87.00 188 GLN A C 1
ATOM 1439 O O . GLN A 1 188 ? 0.730 -5.312 11.995 1.00 87.00 188 GLN A O 1
ATOM 1444 N N . LEU A 1 189 ? 2.430 -5.340 10.520 1.00 88.75 189 LEU A N 1
ATOM 1445 C CA . LEU A 1 189 ? 1.610 -5.282 9.313 1.00 88.75 189 LEU A CA 1
ATOM 1446 C C . LEU A 1 189 ? 1.268 -6.681 8.794 1.00 88.75 189 LEU A C 1
ATOM 1448 O O . LEU A 1 189 ? 1.860 -7.689 9.176 1.00 88.75 189 LEU A O 1
ATOM 1452 N N . GLU A 1 190 ? 0.290 -6.736 7.895 1.00 89.62 190 GLU A N 1
ATOM 1453 C CA . GLU A 1 190 ? -0.079 -7.966 7.198 1.00 89.62 190 GLU A CA 1
ATOM 1454 C C . GLU A 1 190 ? 1.056 -8.459 6.294 1.00 89.62 190 GLU A C 1
ATOM 1456 O O . GLU A 1 190 ? 1.790 -7.667 5.700 1.00 89.62 190 GLU A O 1
ATOM 1461 N N . ALA A 1 191 ? 1.177 -9.783 6.168 1.00 92.06 191 ALA A N 1
ATOM 1462 C CA . ALA A 1 191 ? 2.278 -10.425 5.452 1.00 92.06 191 ALA A CA 1
ATOM 1463 C C . ALA A 1 191 ? 2.406 -9.955 3.993 1.00 92.06 191 ALA A C 1
ATOM 1465 O O . ALA A 1 191 ? 3.523 -9.770 3.505 1.00 92.06 191 ALA A O 1
ATOM 1466 N N . ASP A 1 192 ? 1.282 -9.717 3.315 1.00 92.00 192 ASP A N 1
ATOM 1467 C CA . ASP A 1 192 ? 1.270 -9.252 1.926 1.00 92.00 192 ASP A CA 1
ATOM 1468 C C . ASP A 1 192 ? 1.839 -7.831 1.806 1.00 92.00 192 ASP A C 1
ATOM 1470 O O . ASP A 1 192 ? 2.703 -7.575 0.963 1.00 92.00 192 ASP A O 1
ATOM 1474 N N . VAL A 1 193 ? 1.469 -6.941 2.734 1.00 93.38 193 VAL A N 1
ATOM 1475 C CA . VAL A 1 193 ? 1.997 -5.569 2.809 1.00 93.38 193 VAL A CA 1
ATOM 1476 C C . VAL A 1 193 ? 3.501 -5.590 3.048 1.00 93.38 193 VAL A C 1
ATOM 1478 O O . VAL A 1 193 ? 4.260 -4.954 2.317 1.00 93.38 193 VAL A O 1
ATOM 1481 N N . VAL A 1 194 ? 3.955 -6.375 4.031 1.00 95.25 194 VAL A N 1
ATOM 1482 C CA . VAL A 1 194 ? 5.386 -6.521 4.340 1.00 95.25 194 VAL A CA 1
ATOM 1483 C C . VAL A 1 194 ? 6.152 -7.059 3.137 1.00 95.25 194 VAL A C 1
ATOM 1485 O O . VAL A 1 194 ? 7.253 -6.585 2.849 1.00 95.25 194 VAL A O 1
ATOM 1488 N N . THR A 1 195 ? 5.571 -8.017 2.414 1.00 96.31 195 THR A N 1
ATOM 1489 C CA . THR A 1 195 ? 6.179 -8.610 1.220 1.00 96.31 195 THR A CA 1
ATOM 1490 C C . THR A 1 195 ? 6.359 -7.565 0.124 1.00 96.31 195 THR A C 1
ATOM 1492 O O . THR A 1 195 ? 7.470 -7.416 -0.386 1.00 96.31 195 THR A O 1
ATOM 1495 N N . ASN A 1 196 ? 5.314 -6.798 -0.196 1.00 97.25 196 ASN A N 1
ATOM 1496 C CA . ASN A 1 196 ? 5.356 -5.774 -1.243 1.00 97.25 196 ASN A CA 1
ATOM 1497 C C . ASN A 1 196 ? 6.315 -4.624 -0.889 1.00 97.25 196 ASN A C 1
ATOM 1499 O O . ASN A 1 196 ? 7.134 -4.225 -1.718 1.00 97.25 196 ASN A O 1
ATOM 1503 N N . VAL A 1 197 ? 6.278 -4.139 0.358 1.00 96.56 197 VAL A N 1
ATOM 1504 C CA . VAL A 1 197 ? 7.182 -3.086 0.852 1.00 96.56 197 VAL A CA 1
ATOM 1505 C C . VAL A 1 197 ? 8.638 -3.558 0.818 1.00 96.56 197 VAL A C 1
ATOM 1507 O O . VAL A 1 197 ? 9.510 -2.882 0.273 1.00 96.56 197 VAL A O 1
ATOM 1510 N N . THR A 1 198 ? 8.917 -4.754 1.336 1.00 96.06 198 THR A N 1
ATOM 1511 C CA . THR A 1 198 ? 10.279 -5.310 1.353 1.00 96.06 198 THR A CA 1
ATOM 1512 C C . THR A 1 198 ? 10.800 -5.561 -0.061 1.00 96.06 198 THR A C 1
ATOM 1514 O O . THR A 1 198 ? 11.963 -5.267 -0.356 1.00 96.06 198 THR A O 1
ATOM 1517 N N . ALA A 1 199 ? 9.946 -6.068 -0.955 1.00 97.44 199 ALA A N 1
ATOM 1518 C CA . ALA A 1 199 ? 10.279 -6.266 -2.359 1.00 97.44 199 ALA A CA 1
ATOM 1519 C C . ALA A 1 199 ? 10.628 -4.935 -3.039 1.00 97.44 199 ALA A C 1
ATOM 1521 O O . ALA A 1 199 ? 11.677 -4.850 -3.678 1.00 97.44 199 ALA A O 1
ATOM 1522 N N . PHE A 1 200 ? 9.826 -3.884 -2.825 1.00 97.88 200 PHE A N 1
ATOM 1523 C CA . PHE A 1 200 ? 10.090 -2.536 -3.339 1.00 97.88 200 PHE A CA 1
ATOM 1524 C C . PHE A 1 200 ? 11.504 -2.050 -2.977 1.00 97.88 200 PHE A C 1
ATOM 1526 O O . PHE A 1 200 ? 12.309 -1.786 -3.874 1.00 97.88 200 PHE A O 1
ATOM 1533 N N . TYR A 1 201 ? 11.855 -2.007 -1.686 1.00 96.81 201 TYR A N 1
ATOM 1534 C CA . TYR A 1 201 ? 13.178 -1.529 -1.254 1.00 96.81 201 TYR A CA 1
ATOM 1535 C C . TYR A 1 201 ? 14.319 -2.439 -1.715 1.00 96.81 201 TYR A C 1
ATOM 1537 O O . TYR A 1 2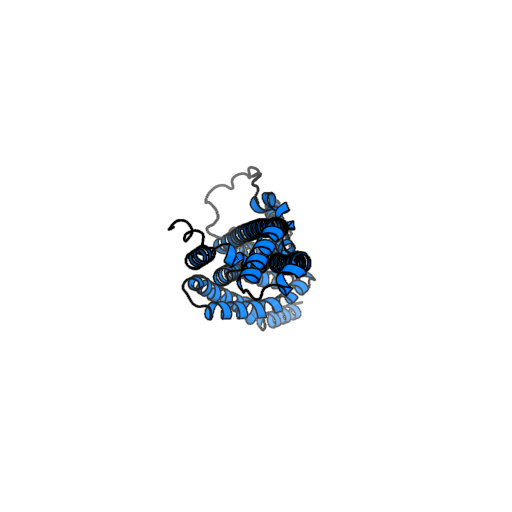01 ? 15.392 -1.957 -2.089 1.00 96.81 201 TYR A O 1
ATOM 1545 N N . THR A 1 202 ? 14.094 -3.754 -1.743 1.00 96.38 202 THR A N 1
ATOM 1546 C CA . THR A 1 202 ? 15.091 -4.712 -2.234 1.00 96.38 202 THR A CA 1
ATOM 1547 C C . THR A 1 202 ? 15.401 -4.460 -3.707 1.00 96.38 202 THR A C 1
ATOM 1549 O O . THR A 1 202 ? 16.571 -4.352 -4.076 1.00 96.38 202 THR A O 1
ATOM 1552 N N . TYR A 1 203 ? 14.379 -4.305 -4.551 1.00 98.00 203 TYR A N 1
ATOM 1553 C CA . TYR A 1 203 ? 14.573 -4.030 -5.972 1.00 98.00 203 TYR A CA 1
ATOM 1554 C C . TYR A 1 203 ? 15.197 -2.656 -6.220 1.00 98.00 203 TYR A C 1
ATOM 1556 O O . TYR A 1 203 ? 16.113 -2.564 -7.038 1.00 98.00 203 TYR A O 1
ATOM 1564 N N . MET A 1 204 ? 14.810 -1.619 -5.469 1.00 96.25 204 MET A N 1
ATOM 1565 C CA . MET A 1 204 ? 15.455 -0.299 -5.539 1.00 96.25 204 MET A CA 1
ATOM 1566 C C . MET A 1 204 ? 16.947 -0.370 -5.185 1.00 96.25 204 MET A C 1
ATOM 1568 O O . MET A 1 204 ? 17.787 0.220 -5.871 1.00 96.25 204 MET A O 1
ATOM 1572 N N . LYS A 1 205 ? 17.306 -1.142 -4.151 1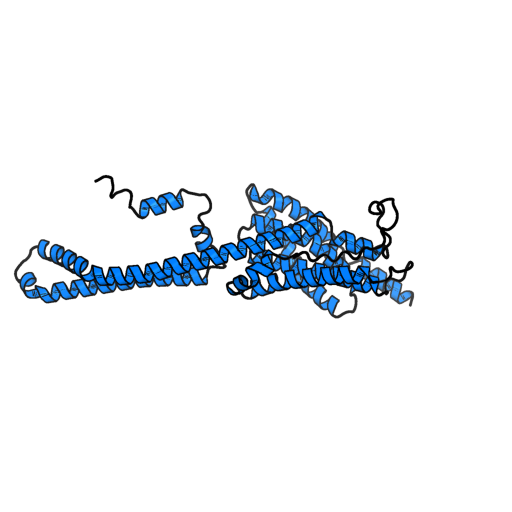.00 94.75 205 LYS A N 1
ATOM 1573 C CA . LYS A 1 205 ? 18.705 -1.373 -3.767 1.00 94.75 205 LYS A CA 1
ATOM 1574 C C . LYS A 1 205 ? 19.480 -2.106 -4.862 1.00 94.75 205 LYS A C 1
ATOM 1576 O O . LYS A 1 205 ? 20.556 -1.650 -5.244 1.00 94.75 205 LYS A O 1
ATOM 1581 N N . VAL A 1 206 ? 18.930 -3.196 -5.403 1.00 96.25 206 VAL A N 1
ATOM 1582 C CA . VAL A 1 206 ? 19.573 -3.967 -6.483 1.00 96.25 206 VAL A CA 1
ATOM 1583 C C . VAL A 1 206 ? 19.709 -3.127 -7.753 1.00 96.25 206 VAL A C 1
ATOM 1585 O O . VAL A 1 206 ? 20.757 -3.176 -8.394 1.00 96.25 206 VAL A O 1
ATOM 1588 N N . MET A 1 207 ? 18.700 -2.322 -8.102 1.00 96.25 207 MET A N 1
ATOM 1589 C CA . MET A 1 207 ? 18.778 -1.381 -9.221 1.00 96.25 207 MET A CA 1
ATOM 1590 C C . MET A 1 207 ? 19.957 -0.421 -9.032 1.00 96.25 207 MET A C 1
ATOM 1592 O O . MET A 1 207 ? 20.788 -0.287 -9.929 1.00 96.25 207 MET A O 1
ATOM 1596 N N . ARG A 1 208 ? 20.059 0.224 -7.865 1.00 93.31 208 ARG A N 1
ATOM 1597 C CA . ARG A 1 208 ? 21.144 1.164 -7.559 1.00 93.31 208 ARG A CA 1
ATOM 1598 C C . ARG A 1 208 ? 22.515 0.494 -7.622 1.00 93.31 208 ARG A C 1
ATOM 1600 O O . ARG A 1 208 ? 23.444 1.043 -8.208 1.00 93.31 208 ARG A O 1
ATOM 1607 N N . ASP A 1 209 ? 22.651 -0.691 -7.039 1.00 93.75 209 ASP A N 1
ATOM 1608 C CA . ASP A 1 209 ? 23.905 -1.443 -7.084 1.00 93.75 209 ASP A CA 1
ATOM 1609 C C . ASP A 1 209 ? 24.234 -1.877 -8.531 1.00 93.75 209 ASP A C 1
ATOM 1611 O O . ASP A 1 209 ? 25.399 -1.894 -8.929 1.00 93.75 209 ASP A O 1
ATOM 1615 N N . GLY A 1 210 ? 23.215 -2.138 -9.357 1.00 94.56 210 GLY A N 1
ATOM 1616 C CA . GLY A 1 210 ? 23.344 -2.347 -10.800 1.00 94.56 210 GLY A CA 1
ATOM 1617 C C . GLY A 1 210 ? 23.821 -1.103 -11.554 1.00 94.56 210 GLY A C 1
ATOM 1618 O O . GLY A 1 210 ? 24.706 -1.215 -12.398 1.00 94.56 210 GLY A O 1
ATOM 1619 N N . LEU A 1 211 ? 23.311 0.085 -11.214 1.00 93.12 211 LEU A N 1
ATOM 1620 C CA . LEU A 1 211 ? 23.783 1.360 -11.769 1.00 93.12 211 LEU A CA 1
ATOM 1621 C C . LEU A 1 211 ? 25.249 1.627 -11.414 1.00 93.12 211 LEU A C 1
ATOM 1623 O O . LEU A 1 211 ? 26.002 2.078 -12.271 1.00 93.12 211 LEU A O 1
ATOM 1627 N N . ARG A 1 212 ? 25.679 1.300 -10.188 1.00 90.19 212 ARG A N 1
ATOM 1628 C CA . ARG A 1 212 ? 27.095 1.397 -9.787 1.00 90.19 212 ARG A CA 1
ATOM 1629 C C . ARG A 1 212 ? 27.973 0.496 -10.654 1.00 90.19 212 ARG A C 1
ATOM 1631 O O . ARG A 1 212 ? 28.913 0.985 -11.271 1.00 90.19 212 ARG A O 1
ATOM 1638 N N . LYS A 1 213 ? 27.598 -0.777 -10.809 1.00 91.31 213 LYS A N 1
ATOM 1639 C CA . LYS A 1 213 ? 28.303 -1.714 -11.704 1.00 91.31 213 LYS A CA 1
ATOM 1640 C C . LYS A 1 213 ? 28.328 -1.237 -13.155 1.00 91.31 213 LYS A C 1
ATOM 1642 O O . LYS A 1 213 ? 29.324 -1.422 -13.842 1.00 91.31 213 LYS A O 1
ATOM 1647 N N . LEU A 1 214 ? 27.264 -0.584 -13.626 1.00 91.00 214 LEU A N 1
ATOM 1648 C CA . LEU A 1 214 ? 27.204 -0.042 -14.985 1.00 91.00 214 LEU A CA 1
ATOM 1649 C C . LEU A 1 214 ? 28.297 1.009 -15.249 1.00 91.00 214 LEU A C 1
ATOM 1651 O O . LEU A 1 214 ? 28.740 1.138 -16.387 1.00 91.00 214 LEU A O 1
ATOM 1655 N N . THR A 1 215 ? 28.751 1.736 -14.220 1.00 88.88 215 THR A N 1
ATOM 1656 C CA . THR A 1 215 ? 29.851 2.714 -14.350 1.00 88.88 215 THR A CA 1
ATOM 1657 C C . THR A 1 215 ? 31.227 2.066 -14.505 1.00 88.88 215 THR A C 1
ATOM 1659 O O . THR A 1 215 ? 32.122 2.680 -15.079 1.00 88.88 215 THR A O 1
ATOM 1662 N N . GLU A 1 216 ? 31.385 0.823 -14.045 1.00 90.06 216 GLU A N 1
ATOM 1663 C CA . GLU A 1 216 ? 32.623 0.042 -14.164 1.00 90.06 216 GLU A CA 1
ATOM 1664 C C . GLU A 1 216 ? 32.741 -0.635 -15.540 1.00 90.06 216 GLU A C 1
ATOM 1666 O O . GLU A 1 216 ? 33.840 -0.948 -16.001 1.00 90.06 216 GLU A O 1
ATOM 1671 N N . LEU A 1 217 ? 31.610 -0.859 -16.219 1.00 90.69 217 LEU A N 1
ATOM 1672 C CA . LEU A 1 217 ? 31.569 -1.496 -17.532 1.00 90.69 217 LEU A CA 1
ATOM 1673 C C . LEU A 1 217 ? 31.986 -0.522 -18.642 1.00 90.69 217 LEU A C 1
ATOM 1675 O O . LEU A 1 217 ? 31.504 0.610 -18.738 1.00 90.69 217 LEU A O 1
ATOM 1679 N N . ARG A 1 218 ? 32.854 -0.990 -19.547 1.00 86.38 218 ARG A N 1
ATOM 1680 C CA . ARG A 1 218 ? 33.268 -0.224 -20.729 1.00 86.38 218 ARG A CA 1
ATOM 1681 C C . ARG A 1 218 ? 32.061 0.016 -21.636 1.00 86.38 218 ARG A C 1
ATOM 1683 O O . ARG A 1 218 ? 31.396 -0.931 -22.047 1.00 86.38 218 ARG A O 1
ATOM 1690 N N . ARG A 1 219 ? 31.823 1.279 -22.001 1.00 83.25 219 ARG A N 1
ATOM 1691 C CA . ARG A 1 219 ? 30.761 1.628 -22.952 1.00 83.25 219 ARG A CA 1
ATOM 1692 C C . ARG A 1 219 ? 31.020 0.982 -24.317 1.00 83.25 219 ARG A C 1
ATOM 1694 O O . ARG A 1 219 ? 32.170 0.976 -24.787 1.00 83.25 219 ARG A O 1
ATOM 1701 N N . PRO A 1 220 ? 29.975 0.456 -24.966 1.00 82.56 220 PRO A N 1
ATOM 1702 C CA . PRO A 1 220 ? 30.146 -0.226 -26.230 1.00 82.56 220 PRO A CA 1
ATOM 1703 C C . PRO A 1 220 ? 30.575 0.724 -27.336 1.00 82.56 220 PRO A C 1
ATOM 1705 O O . PRO A 1 220 ? 30.158 1.878 -27.408 1.00 82.56 220 PRO A O 1
ATOM 1708 N N . HIS A 1 221 ? 31.453 0.229 -28.203 1.00 74.75 221 HIS A N 1
ATOM 1709 C CA . HIS A 1 221 ? 31.855 0.945 -29.405 1.00 74.75 221 HIS A CA 1
ATOM 1710 C C . HIS A 1 221 ? 30.860 0.558 -30.502 1.00 74.75 221 HIS A C 1
ATOM 1712 O O . HIS A 1 221 ? 30.931 -0.543 -31.033 1.00 74.75 221 HIS A O 1
ATOM 1718 N N . ALA A 1 222 ? 29.892 1.447 -30.735 1.00 74.12 222 ALA A N 1
ATOM 1719 C CA . ALA A 1 222 ? 28.897 1.471 -31.811 1.00 74.12 222 ALA A CA 1
ATOM 1720 C C . ALA A 1 222 ? 28.393 0.110 -32.356 1.00 74.12 222 ALA A C 1
ATOM 1722 O O . ALA A 1 222 ? 29.008 -0.504 -33.224 1.00 74.12 222 ALA A O 1
ATOM 1723 N N . GLY A 1 223 ? 27.170 -0.264 -31.957 1.00 70.06 223 GLY A N 1
ATOM 1724 C CA . GLY A 1 223 ? 26.254 -1.038 -32.810 1.00 70.06 223 GLY A CA 1
ATOM 1725 C C . GLY A 1 223 ? 25.980 -2.494 -32.431 1.00 70.06 223 GLY A C 1
ATOM 1726 O O . GLY A 1 223 ? 25.080 -3.088 -33.022 1.00 70.06 223 GLY A O 1
ATOM 1727 N N . ASN A 1 224 ? 26.682 -3.074 -31.455 1.00 77.56 224 ASN A N 1
ATOM 1728 C CA . ASN A 1 224 ? 26.349 -4.412 -30.961 1.00 77.56 224 ASN A CA 1
ATOM 1729 C C . ASN A 1 224 ? 25.467 -4.317 -29.706 1.00 77.56 224 ASN A C 1
ATOM 1731 O O . ASN A 1 224 ? 25.941 -3.871 -28.675 1.00 77.56 224 ASN A O 1
ATOM 1735 N N . CYS A 1 225 ? 24.196 -4.720 -29.780 1.00 77.50 225 CYS A N 1
ATOM 1736 C CA . CYS A 1 225 ? 23.267 -4.668 -28.639 1.00 77.50 225 CYS A CA 1
ATOM 1737 C C . CYS A 1 225 ? 23.412 -5.847 -27.652 1.00 77.50 225 CYS A C 1
ATOM 1739 O O . CYS A 1 225 ? 22.696 -5.879 -26.653 1.00 77.50 225 CYS A O 1
ATOM 1741 N N . ASP A 1 226 ? 24.292 -6.818 -27.925 1.00 84.06 226 ASP A N 1
ATOM 1742 C CA . ASP A 1 226 ? 24.527 -7.995 -27.064 1.00 84.06 226 ASP A CA 1
ATOM 1743 C C . ASP A 1 226 ? 25.807 -7.877 -26.215 1.00 84.06 226 ASP A C 1
ATOM 1745 O O . ASP A 1 226 ? 26.426 -8.870 -25.840 1.00 84.06 226 ASP A O 1
ATOM 1749 N N . ASP A 1 227 ? 26.243 -6.655 -25.915 1.00 90.56 227 ASP A N 1
ATOM 1750 C CA . ASP A 1 227 ? 27.336 -6.447 -24.965 1.00 90.56 227 ASP A CA 1
ATOM 1751 C C . ASP A 1 227 ? 26.867 -6.488 -23.496 1.00 90.56 227 ASP A C 1
ATOM 1753 O O . ASP A 1 227 ? 25.680 -6.363 -23.159 1.00 90.56 227 ASP A O 1
ATOM 1757 N N . ASP A 1 228 ? 27.836 -6.651 -22.592 1.00 92.81 228 ASP A N 1
ATOM 1758 C CA . ASP A 1 228 ? 27.594 -6.720 -21.149 1.00 92.81 228 ASP A CA 1
ATOM 1759 C C . ASP A 1 228 ? 26.966 -5.436 -20.587 1.00 92.81 228 ASP A C 1
ATOM 1761 O O . ASP A 1 228 ? 26.225 -5.492 -1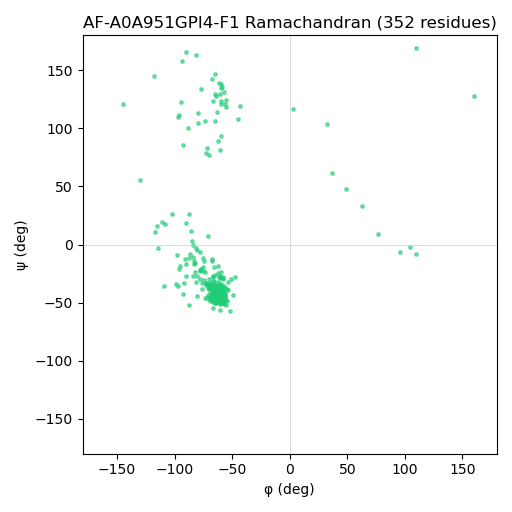9.602 1.00 92.81 228 ASP A O 1
ATOM 1765 N N . TRP A 1 229 ? 27.214 -4.283 -21.217 1.00 93.81 229 TRP A N 1
ATOM 1766 C CA . TRP A 1 229 ? 26.684 -2.992 -20.786 1.00 93.81 229 TRP A CA 1
ATOM 1767 C C . TRP A 1 229 ? 25.175 -2.893 -21.058 1.00 93.81 229 TRP A C 1
ATOM 1769 O O . TRP A 1 229 ? 24.411 -2.557 -20.150 1.00 93.81 229 TRP A O 1
ATOM 1779 N N . HIS A 1 230 ? 24.713 -3.282 -22.250 1.00 93.69 230 HIS A N 1
ATOM 1780 C CA . HIS A 1 230 ? 23.291 -3.372 -22.586 1.00 93.69 230 HIS A CA 1
ATOM 1781 C C . HIS A 1 230 ? 22.596 -4.391 -21.685 1.00 93.69 230 HIS A C 1
ATOM 1783 O O . HIS A 1 230 ? 21.528 -4.108 -21.136 1.00 93.69 230 HIS A O 1
ATOM 1789 N N . ARG A 1 231 ? 23.206 -5.561 -21.461 1.00 94.50 231 ARG A N 1
ATOM 1790 C CA . ARG A 1 231 ? 22.647 -6.577 -20.558 1.00 94.50 231 ARG A CA 1
ATOM 1791 C C . ARG A 1 231 ? 22.507 -6.051 -19.127 1.00 94.50 231 ARG A C 1
ATOM 1793 O O . ARG A 1 231 ? 21.467 -6.266 -18.500 1.00 94.50 231 ARG A O 1
ATOM 1800 N N . ALA A 1 232 ? 23.512 -5.337 -18.621 1.00 95.56 232 ALA A N 1
ATOM 1801 C CA . ALA A 1 232 ? 23.471 -4.713 -17.303 1.00 95.56 232 ALA A CA 1
ATOM 1802 C C . ALA A 1 232 ? 22.392 -3.623 -17.213 1.00 95.56 232 ALA A C 1
ATOM 1804 O O . ALA A 1 232 ? 21.601 -3.635 -16.270 1.00 95.56 232 ALA A O 1
ATOM 1805 N N . LEU A 1 233 ? 22.289 -2.737 -18.207 1.00 96.12 233 LEU A N 1
ATOM 1806 C CA . LEU A 1 233 ? 21.268 -1.687 -18.234 1.00 96.12 233 LEU A CA 1
ATOM 1807 C C . LEU A 1 233 ? 19.848 -2.260 -18.366 1.00 96.12 233 LEU A C 1
ATOM 1809 O O . LEU A 1 233 ? 18.932 -1.806 -17.686 1.00 96.12 233 LEU A O 1
ATOM 1813 N N . CYS A 1 234 ? 19.660 -3.307 -19.169 1.00 96.56 234 CYS A N 1
ATOM 1814 C CA . CYS A 1 234 ? 18.386 -4.020 -19.256 1.00 96.56 234 CYS A CA 1
ATOM 1815 C C . CYS A 1 234 ? 17.999 -4.639 -17.902 1.00 96.56 234 CYS A C 1
ATOM 1817 O O . CYS A 1 234 ? 16.849 -4.536 -17.477 1.00 96.56 234 CYS A O 1
ATOM 1819 N N . ASN A 1 235 ? 18.964 -5.204 -17.166 1.00 96.75 235 ASN A N 1
ATOM 1820 C CA . ASN A 1 235 ? 18.729 -5.690 -15.806 1.00 96.75 235 ASN A CA 1
ATOM 1821 C C . ASN A 1 235 ? 18.385 -4.553 -14.828 1.00 96.75 235 ASN A C 1
ATOM 1823 O O . ASN A 1 235 ? 17.520 -4.747 -13.980 1.00 96.75 235 ASN A O 1
ATOM 1827 N N . VAL A 1 236 ? 19.004 -3.372 -14.950 1.00 97.56 236 VAL A N 1
ATOM 1828 C CA . VAL A 1 236 ? 18.638 -2.178 -14.163 1.00 97.56 236 VAL A CA 1
ATOM 1829 C C . VAL A 1 236 ? 17.185 -1.780 -14.433 1.00 97.56 236 VAL A C 1
ATOM 1831 O O . VAL A 1 236 ? 16.420 -1.622 -13.484 1.00 97.56 236 VAL A O 1
ATOM 1834 N N . ILE A 1 237 ? 16.775 -1.695 -15.704 1.00 98.00 237 ILE A N 1
ATOM 1835 C CA . ILE A 1 237 ? 15.386 -1.385 -16.085 1.00 98.00 237 ILE A CA 1
ATOM 1836 C C . ILE A 1 237 ? 14.428 -2.461 -15.557 1.00 98.00 237 ILE A C 1
ATOM 1838 O O . ILE A 1 237 ? 13.354 -2.137 -15.056 1.00 98.00 237 ILE A O 1
ATOM 1842 N N . TYR A 1 238 ? 14.825 -3.736 -15.602 1.00 98.06 238 TYR A N 1
ATOM 1843 C CA . TYR A 1 238 ? 14.036 -4.835 -15.047 1.00 98.06 238 TYR A CA 1
ATOM 1844 C C . TYR A 1 238 ? 13.868 -4.730 -13.525 1.00 98.06 238 TYR A C 1
ATOM 1846 O O . TYR A 1 238 ? 12.764 -4.925 -13.023 1.00 98.06 238 TYR A O 1
ATOM 1854 N N . MET A 1 239 ? 14.920 -4.375 -12.781 1.00 98.31 239 MET A N 1
ATOM 1855 C CA . MET A 1 239 ? 14.815 -4.147 -11.334 1.00 98.31 239 MET A CA 1
ATOM 1856 C C . MET A 1 239 ? 13.962 -2.918 -11.013 1.00 98.31 239 MET A C 1
ATOM 1858 O O . MET A 1 239 ? 13.140 -2.990 -10.106 1.00 98.31 239 MET A O 1
ATOM 1862 N N . GLN A 1 240 ? 14.085 -1.831 -11.782 1.00 98.00 240 GLN A N 1
ATOM 1863 C CA . GLN A 1 240 ? 13.223 -0.654 -11.635 1.00 98.00 240 GLN A CA 1
ATOM 1864 C C . GLN A 1 240 ? 11.752 -1.000 -11.898 1.00 98.00 240 GLN A C 1
ATOM 1866 O O . GLN A 1 240 ? 10.878 -0.568 -11.155 1.00 98.00 240 GLN A O 1
ATOM 1871 N N . PHE A 1 241 ? 11.470 -1.811 -12.919 1.00 98.38 241 PHE A N 1
ATOM 1872 C CA . PHE A 1 241 ? 10.123 -2.307 -13.198 1.00 98.38 241 PHE A CA 1
ATOM 1873 C C . PHE A 1 241 ? 9.548 -3.096 -12.015 1.00 98.38 241 PHE A C 1
ATOM 1875 O O . PHE A 1 241 ? 8.446 -2.803 -11.562 1.00 98.38 241 PHE A O 1
ATOM 1882 N N . LEU A 1 242 ? 10.306 -4.059 -11.480 1.00 98.25 242 LEU A N 1
ATOM 1883 C CA . LEU A 1 242 ? 9.870 -4.856 -10.331 1.00 98.25 242 LEU A CA 1
ATOM 1884 C C . LEU A 1 242 ? 9.702 -4.010 -9.062 1.00 98.25 242 LEU A C 1
ATOM 1886 O O . LEU A 1 242 ? 8.791 -4.268 -8.272 1.00 98.25 242 LEU A O 1
ATOM 1890 N N . ALA A 1 243 ? 10.553 -2.996 -8.873 1.00 98.38 243 ALA A N 1
ATOM 1891 C CA . ALA A 1 243 ? 10.394 -2.016 -7.809 1.00 98.38 243 ALA A CA 1
ATOM 1892 C C . ALA A 1 243 ? 9.063 -1.276 -7.972 1.00 98.38 243 ALA A C 1
ATOM 1894 O O . ALA A 1 243 ? 8.232 -1.356 -7.079 1.00 98.38 243 ALA A O 1
ATOM 1895 N N . LEU A 1 244 ? 8.810 -0.644 -9.122 1.00 98.56 244 LEU A N 1
ATOM 1896 C CA . LEU A 1 244 ? 7.566 0.089 -9.388 1.00 98.56 244 LEU A CA 1
ATOM 1897 C C . LEU A 1 244 ? 6.322 -0.795 -9.211 1.00 98.56 244 LEU A C 1
ATOM 1899 O O . LEU A 1 244 ? 5.394 -0.393 -8.517 1.00 98.56 244 LEU A O 1
ATOM 1903 N N . GLU A 1 245 ? 6.337 -2.025 -9.733 1.00 98.44 245 GLU A N 1
ATOM 1904 C CA . GLU A 1 245 ? 5.245 -2.991 -9.553 1.00 98.44 245 GLU A CA 1
ATOM 1905 C C . GLU A 1 245 ? 4.978 -3.279 -8.063 1.00 98.44 245 GLU A C 1
ATOM 1907 O O . GLU A 1 245 ? 3.831 -3.261 -7.609 1.00 98.44 245 GLU A O 1
ATOM 1912 N N . SER A 1 246 ? 6.036 -3.528 -7.287 1.00 98.44 246 SER A N 1
ATOM 1913 C CA . SER A 1 246 ? 5.925 -3.798 -5.847 1.00 98.44 246 SER A CA 1
ATOM 1914 C C . SER A 1 246 ? 5.466 -2.557 -5.079 1.00 98.44 246 SER A C 1
ATOM 1916 O O . SER A 1 246 ? 4.645 -2.664 -4.174 1.00 98.44 246 SER A O 1
ATOM 1918 N N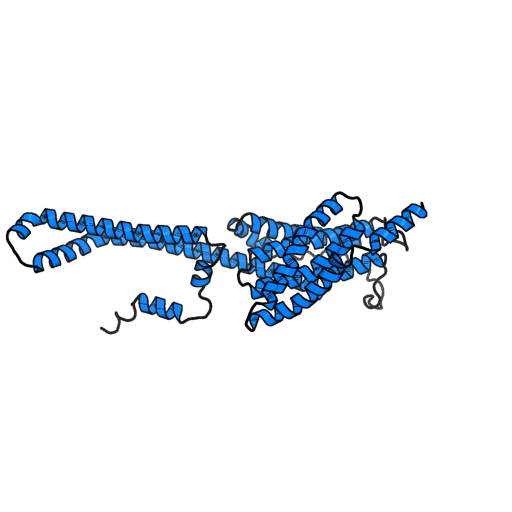 . GLY A 1 247 ? 5.944 -1.375 -5.476 1.00 98.31 247 GLY A N 1
ATOM 1919 C CA . GLY A 1 247 ? 5.548 -0.087 -4.911 1.00 98.31 247 GLY A CA 1
ATOM 1920 C C . GLY A 1 247 ? 4.075 0.214 -5.159 1.00 98.31 247 GLY A C 1
ATOM 1921 O O . GLY A 1 247 ? 3.371 0.605 -4.235 1.00 98.31 247 GLY A O 1
ATOM 1922 N N . ARG A 1 248 ? 3.568 -0.056 -6.368 1.00 98.44 248 ARG A N 1
ATOM 1923 C CA . ARG A 1 248 ? 2.139 0.047 -6.689 1.00 98.44 248 ARG A CA 1
ATOM 1924 C C . ARG A 1 248 ? 1.299 -0.858 -5.797 1.00 98.44 248 ARG A C 1
ATOM 1926 O O . ARG A 1 248 ? 0.317 -0.393 -5.232 1.00 98.44 248 ARG A O 1
ATOM 1933 N N . LYS A 1 249 ? 1.685 -2.130 -5.658 1.00 98.12 249 LYS A N 1
ATOM 1934 C CA . LYS A 1 249 ? 0.982 -3.096 -4.796 1.00 98.12 249 LYS A CA 1
ATOM 1935 C C . LYS A 1 249 ? 1.005 -2.649 -3.332 1.00 98.12 249 LYS A C 1
ATOM 1937 O O . LYS A 1 249 ? -0.046 -2.581 -2.711 1.00 98.12 249 LYS A O 1
ATOM 1942 N N . ALA A 1 250 ? 2.163 -2.217 -2.832 1.00 97.56 250 ALA A N 1
ATOM 1943 C CA . ALA A 1 250 ? 2.285 -1.652 -1.492 1.00 97.56 250 ALA A CA 1
ATOM 1944 C C . ALA A 1 250 ? 1.391 -0.416 -1.301 1.00 97.56 250 ALA A C 1
ATOM 1946 O O . ALA A 1 250 ? 0.740 -0.298 -0.275 1.00 97.56 250 ALA A O 1
ATOM 1947 N N . LEU A 1 251 ? 1.302 0.491 -2.276 1.00 97.81 251 LEU A N 1
ATOM 1948 C CA . LEU A 1 251 ? 0.435 1.673 -2.193 1.00 97.81 251 LEU A CA 1
ATOM 1949 C C . LEU A 1 251 ? -1.059 1.320 -2.234 1.00 97.81 251 LEU A C 1
ATOM 1951 O O . LEU A 1 251 ? -1.841 1.969 -1.539 1.00 97.81 251 LEU A O 1
ATOM 1955 N N . CYS A 1 252 ? -1.454 0.295 -2.999 1.00 96.94 252 CYS A N 1
ATOM 1956 C CA . CYS A 1 252 ? -2.815 -0.250 -2.956 1.00 96.94 252 CYS A CA 1
ATOM 1957 C C . CYS A 1 252 ? -3.174 -0.764 -1.558 1.00 96.94 252 CYS A C 1
ATOM 1959 O O . CYS A 1 252 ? -4.317 -0.627 -1.125 1.00 96.94 252 CYS A O 1
ATOM 1961 N N . ASP A 1 253 ? -2.203 -1.353 -0.865 1.00 95.50 253 ASP A N 1
ATOM 1962 C CA . ASP A 1 253 ? -2.433 -1.886 0.467 1.00 95.50 253 ASP A CA 1
ATOM 1963 C C . ASP A 1 253 ? -2.388 -0.781 1.529 1.00 95.50 253 ASP A C 1
ATOM 1965 O O . ASP A 1 253 ? -3.260 -0.746 2.381 1.00 95.50 253 ASP A O 1
ATOM 1969 N N . LEU A 1 254 ? -1.410 0.130 1.472 1.00 95.38 254 LEU A N 1
ATOM 1970 C CA . LEU A 1 254 ? -1.125 1.116 2.522 1.00 95.38 254 LEU A CA 1
ATOM 1971 C C . LEU A 1 254 ? -2.032 2.361 2.481 1.00 95.38 254 LEU A C 1
ATOM 1973 O O . LEU A 1 254 ? -2.284 2.975 3.516 1.00 95.38 254 LEU A O 1
ATOM 1977 N N . VAL A 1 255 ? -2.474 2.804 1.298 1.00 95.69 255 VAL A N 1
ATOM 1978 C CA . VAL A 1 255 ? -3.225 4.064 1.159 1.00 95.69 255 VAL A CA 1
ATOM 1979 C C . VAL A 1 255 ? -4.719 3.783 1.133 1.00 95.69 255 VAL A C 1
ATOM 1981 O O . VAL A 1 255 ? -5.242 3.297 0.140 1.00 95.69 255 VAL A O 1
ATOM 1984 N N . GLU A 1 256 ? -5.428 4.156 2.197 1.00 92.88 256 GLU A N 1
ATOM 1985 C CA . GLU A 1 256 ? -6.876 3.915 2.302 1.00 92.88 256 GLU A CA 1
ATOM 1986 C C . GLU A 1 256 ? -7.728 4.986 1.611 1.00 92.88 256 GLU A C 1
ATOM 1988 O O . GLU A 1 256 ? -8.852 4.720 1.189 1.00 92.88 256 GLU A O 1
ATOM 1993 N N . PHE A 1 257 ? -7.215 6.215 1.504 1.00 93.25 257 PHE A N 1
ATOM 1994 C CA . PHE A 1 257 ? -7.960 7.313 0.897 1.00 93.25 257 PHE A CA 1
ATOM 1995 C C . PHE A 1 257 ? -7.902 7.219 -0.632 1.00 93.25 257 PHE A C 1
ATOM 1997 O O . PHE A 1 257 ? -6.887 7.557 -1.245 1.00 93.25 257 PHE A O 1
ATOM 2004 N N . GLU A 1 258 ? -9.008 6.775 -1.236 1.00 95.44 258 GLU A N 1
ATOM 2005 C CA . GLU A 1 258 ? -9.108 6.431 -2.662 1.00 95.44 258 GLU A CA 1
ATOM 2006 C C . GLU A 1 258 ? -8.566 7.495 -3.636 1.00 95.44 258 GLU A C 1
ATOM 2008 O O . GLU A 1 258 ? -7.825 7.110 -4.540 1.00 95.44 258 GLU A O 1
ATOM 2013 N N . PRO A 1 259 ? -8.828 8.814 -3.485 1.00 96.38 259 PRO A N 1
ATOM 2014 C CA . PRO A 1 259 ? -8.294 9.807 -4.422 1.00 96.38 259 PRO A CA 1
ATOM 2015 C C . PRO A 1 259 ? -6.761 9.859 -4.411 1.00 96.38 259 PRO A C 1
ATOM 2017 O O . PRO A 1 259 ? -6.125 9.885 -5.464 1.00 96.38 259 PRO A O 1
ATOM 2020 N N . THR A 1 260 ? -6.156 9.828 -3.218 1.00 96.75 260 THR A N 1
ATOM 2021 C CA . THR A 1 260 ? -4.694 9.822 -3.059 1.00 96.75 260 THR A CA 1
ATOM 2022 C C . THR A 1 260 ? -4.097 8.496 -3.508 1.00 96.75 260 THR A C 1
ATOM 2024 O O . THR A 1 260 ? -3.042 8.482 -4.140 1.00 96.75 260 THR A O 1
ATOM 2027 N N . GLN A 1 261 ? -4.774 7.383 -3.227 1.00 97.44 261 GLN A N 1
ATOM 2028 C CA . GLN A 1 261 ? -4.367 6.075 -3.724 1.00 97.44 261 GLN A CA 1
ATOM 2029 C C . GLN A 1 261 ? -4.338 6.073 -5.258 1.00 97.44 261 GLN A C 1
ATOM 2031 O O . GLN A 1 261 ? -3.328 5.699 -5.850 1.00 97.44 261 GLN A O 1
ATOM 2036 N N . ALA A 1 262 ? -5.404 6.551 -5.901 1.00 98.06 262 ALA A N 1
ATOM 2037 C CA . ALA A 1 262 ? -5.508 6.600 -7.351 1.00 98.06 262 ALA A CA 1
ATOM 2038 C C . ALA A 1 262 ? -4.450 7.516 -7.987 1.00 98.06 262 ALA A C 1
ATOM 2040 O O . ALA A 1 262 ? -3.792 7.103 -8.940 1.00 98.06 262 ALA A O 1
ATOM 2041 N N . GLU A 1 263 ? -4.223 8.715 -7.431 1.00 98.19 263 GLU A N 1
ATOM 2042 C CA . GLU A 1 263 ? -3.147 9.625 -7.862 1.00 98.19 263 GLU A CA 1
ATOM 2043 C C . GLU A 1 263 ? -1.778 8.922 -7.834 1.00 98.19 263 GLU A C 1
ATOM 2045 O O . GLU A 1 263 ? -1.022 8.953 -8.812 1.00 98.19 263 GLU A O 1
ATOM 2050 N N . ASN A 1 264 ? -1.471 8.251 -6.721 1.00 98.31 264 ASN A N 1
ATOM 2051 C CA . ASN A 1 264 ? -0.204 7.554 -6.538 1.00 98.31 264 ASN A CA 1
ATOM 2052 C C . ASN A 1 264 ? -0.063 6.369 -7.508 1.00 98.31 264 ASN A C 1
ATOM 2054 O O . ASN A 1 264 ? 0.995 6.207 -8.114 1.00 98.31 264 ASN A O 1
ATOM 2058 N N . ILE A 1 265 ? -1.119 5.571 -7.709 1.00 98.56 265 ILE A N 1
ATOM 2059 C CA . ILE A 1 265 ? -1.096 4.443 -8.652 1.00 98.56 265 ILE A CA 1
ATOM 2060 C C . ILE A 1 265 ? -0.899 4.941 -10.090 1.00 98.56 265 ILE A C 1
ATOM 2062 O O . ILE A 1 265 ? -0.048 4.395 -10.792 1.00 98.56 265 ILE A O 1
ATOM 2066 N N . CYS A 1 266 ? -1.618 5.983 -10.528 1.00 98.50 266 CYS A N 1
ATOM 2067 C CA . CYS A 1 266 ? -1.410 6.582 -11.852 1.00 98.50 266 CYS A CA 1
ATOM 2068 C C . CYS A 1 266 ? 0.044 7.046 -12.021 1.00 98.50 266 CYS A C 1
ATOM 2070 O O . CYS A 1 266 ? 0.691 6.716 -13.013 1.00 98.50 266 CYS A O 1
ATOM 2072 N N . THR A 1 267 ? 0.594 7.736 -11.016 1.00 98.31 267 THR A N 1
ATOM 2073 C CA . THR A 1 267 ? 1.993 8.202 -11.024 1.00 98.31 267 THR A CA 1
ATOM 2074 C C . THR A 1 267 ? 2.983 7.050 -11.224 1.00 98.31 267 THR A C 1
ATOM 2076 O O . THR A 1 267 ? 3.914 7.167 -12.021 1.00 98.31 267 THR A O 1
ATOM 2079 N N . VAL A 1 268 ? 2.783 5.922 -10.534 1.00 98.50 268 VAL A N 1
ATOM 2080 C CA . VAL A 1 268 ? 3.635 4.731 -10.691 1.00 98.50 268 VAL A CA 1
ATOM 2081 C C . VAL A 1 268 ? 3.493 4.135 -12.094 1.00 98.50 268 VAL A C 1
ATOM 2083 O O . VAL A 1 268 ? 4.501 3.849 -12.748 1.00 98.50 268 VAL A O 1
ATOM 2086 N N . LEU A 1 269 ? 2.258 3.992 -12.585 1.00 98.50 269 LEU A N 1
ATOM 2087 C CA . LEU A 1 269 ? 1.963 3.379 -13.883 1.00 98.50 269 LEU A CA 1
ATOM 2088 C C . LEU A 1 269 ? 2.569 4.145 -15.065 1.00 98.50 269 LEU A C 1
ATOM 2090 O O . LEU A 1 269 ? 2.990 3.507 -16.033 1.00 98.50 269 LEU A O 1
ATOM 2094 N N . LEU A 1 270 ? 2.693 5.473 -14.968 1.00 97.75 270 LEU A N 1
ATOM 2095 C CA . LEU A 1 270 ? 3.366 6.298 -15.981 1.00 97.75 270 LEU A CA 1
ATOM 2096 C C . LEU A 1 270 ? 4.825 5.877 -16.224 1.00 97.75 270 LEU A C 1
ATOM 2098 O O . LEU A 1 270 ? 5.321 6.022 -17.337 1.00 97.75 270 LEU A O 1
ATOM 2102 N N . SER A 1 271 ? 5.508 5.323 -15.217 1.00 98.12 271 SER A N 1
ATOM 2103 C CA . SER A 1 271 ? 6.866 4.772 -15.361 1.00 98.12 271 SER A CA 1
ATOM 2104 C C . SER A 1 271 ? 6.886 3.249 -15.525 1.00 98.12 271 SER A C 1
ATOM 2106 O O . SER A 1 271 ? 7.732 2.716 -16.247 1.00 98.12 271 SER A O 1
ATOM 2108 N N . GLU A 1 272 ? 5.965 2.534 -14.874 1.00 98.50 272 GLU A N 1
ATOM 2109 C CA . GLU A 1 272 ? 5.892 1.067 -14.895 1.00 98.50 272 GLU A CA 1
ATOM 2110 C C . GLU A 1 272 ? 5.538 0.535 -16.293 1.00 98.50 272 GLU A C 1
ATOM 2112 O O . GLU A 1 272 ? 6.195 -0.388 -16.781 1.00 98.50 272 GLU A O 1
ATOM 2117 N N . LEU A 1 273 ? 4.547 1.133 -16.967 1.00 98.19 273 LEU A N 1
ATOM 2118 C CA . LEU A 1 273 ? 4.070 0.662 -18.272 1.00 98.19 273 LEU A CA 1
ATOM 2119 C C . LEU A 1 273 ? 5.138 0.795 -19.377 1.00 98.19 273 LEU A C 1
ATOM 2121 O O . LEU A 1 273 ? 5.372 -0.197 -20.073 1.00 98.19 273 LEU A O 1
ATOM 2125 N N . PRO A 1 274 ? 5.858 1.929 -19.536 1.00 98.06 274 PRO A N 1
ATOM 2126 C CA . PRO A 1 274 ? 6.964 2.019 -20.494 1.00 98.06 274 PRO A CA 1
ATOM 2127 C C . PRO A 1 274 ? 8.075 0.998 -20.240 1.00 98.06 274 PRO A C 1
ATOM 2129 O O . PRO A 1 274 ? 8.601 0.416 -21.193 1.00 98.06 274 PRO A O 1
ATOM 2132 N N . ALA A 1 275 ? 8.409 0.740 -18.969 1.00 98.19 275 ALA A N 1
ATOM 2133 C CA . ALA A 1 275 ? 9.386 -0.287 -18.619 1.00 98.19 275 ALA A CA 1
ATOM 2134 C C . ALA A 1 275 ? 8.886 -1.670 -19.049 1.00 98.19 275 ALA A C 1
ATOM 2136 O O . ALA A 1 275 ? 9.619 -2.412 -19.701 1.00 98.19 275 ALA A O 1
ATOM 2137 N N . TYR A 1 276 ? 7.626 -1.991 -18.745 1.00 98.12 276 TYR A N 1
ATOM 2138 C CA . TYR A 1 276 ? 6.979 -3.237 -19.147 1.00 98.12 276 TYR A CA 1
ATOM 2139 C C . TYR A 1 276 ? 7.035 -3.458 -20.664 1.00 98.12 276 TYR A C 1
ATOM 2141 O O . TYR A 1 276 ? 7.510 -4.506 -21.111 1.00 98.12 276 TYR A O 1
ATOM 2149 N N . GLY A 1 277 ? 6.611 -2.463 -21.452 1.00 96.50 277 GLY A N 1
ATOM 2150 C CA . GLY A 1 277 ? 6.629 -2.533 -22.915 1.00 96.50 277 GLY A CA 1
ATOM 2151 C C . GLY A 1 277 ? 8.032 -2.798 -23.459 1.00 96.50 277 GLY A C 1
ATOM 2152 O O . GLY A 1 277 ? 8.241 -3.742 -24.218 1.00 96.50 277 GLY A O 1
ATOM 2153 N N . PHE A 1 278 ? 9.023 -2.039 -22.987 1.00 96.81 278 PHE A N 1
ATOM 2154 C CA . PHE A 1 278 ? 10.421 -2.246 -23.367 1.00 96.81 278 PHE A CA 1
ATOM 2155 C C . PHE A 1 278 ? 10.930 -3.654 -23.017 1.00 96.81 278 PHE A C 1
ATOM 2157 O O . PHE A 1 278 ? 11.552 -4.316 -23.848 1.00 96.81 278 PHE A O 1
ATOM 2164 N N . LEU A 1 279 ? 10.667 -4.140 -21.802 1.00 97.12 279 LEU A N 1
ATOM 2165 C CA . LEU A 1 279 ? 11.186 -5.427 -21.328 1.00 97.12 279 LEU A CA 1
ATOM 2166 C C . LEU A 1 279 ? 10.595 -6.621 -22.088 1.00 97.12 279 LEU A C 1
ATOM 2168 O O . LEU A 1 279 ? 11.288 -7.623 -22.281 1.00 97.12 279 LEU A O 1
ATOM 2172 N N . ARG A 1 280 ? 9.346 -6.523 -22.559 1.00 95.56 280 ARG A N 1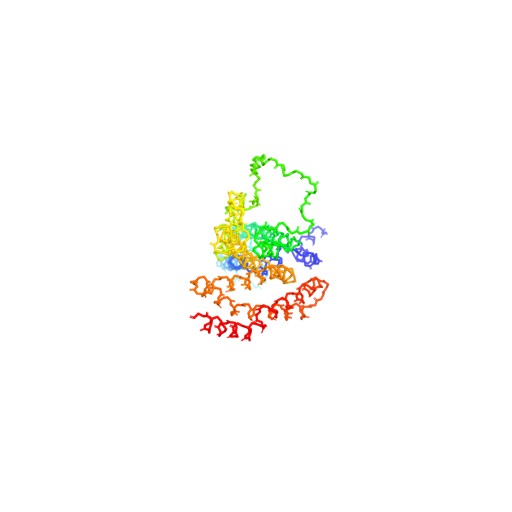
ATOM 2173 C CA . ARG A 1 280 ? 8.742 -7.552 -23.422 1.00 95.56 280 ARG A CA 1
ATOM 2174 C C . ARG A 1 280 ? 9.433 -7.667 -24.768 1.00 95.56 280 ARG A C 1
ATOM 2176 O O . ARG A 1 280 ? 9.640 -8.786 -25.240 1.00 95.56 280 ARG A O 1
ATOM 2183 N N . GLU A 1 281 ? 9.825 -6.537 -25.353 1.00 93.56 281 GLU A N 1
ATOM 2184 C CA . GLU A 1 281 ? 10.615 -6.525 -26.585 1.00 93.56 281 GLU A CA 1
ATOM 2185 C C . GLU A 1 281 ? 11.979 -7.195 -26.361 1.00 93.56 281 GLU A C 1
ATOM 2187 O O . GLU A 1 281 ? 12.411 -8.002 -27.186 1.00 93.56 281 GLU A O 1
ATOM 2192 N N . GLN A 1 282 ? 12.640 -6.904 -25.231 1.00 94.81 282 GLN A N 1
ATOM 2193 C CA . GLN A 1 282 ? 14.000 -7.387 -24.963 1.00 94.81 282 GLN A CA 1
ATOM 2194 C C . GLN A 1 282 ? 14.078 -8.864 -24.565 1.00 94.81 282 GLN A C 1
ATOM 2196 O O . GLN A 1 282 ? 15.006 -9.558 -24.973 1.00 94.81 282 GLN A O 1
ATOM 2201 N N . PHE A 1 283 ? 13.129 -9.380 -23.781 1.00 95.00 283 PHE A N 1
ATOM 2202 C CA . PHE A 1 283 ? 13.201 -10.756 -23.269 1.00 95.00 283 PHE A CA 1
ATOM 2203 C C . PHE A 1 283 ? 12.545 -11.802 -24.167 1.00 95.00 283 PHE A C 1
ATOM 2205 O O . PHE A 1 283 ? 12.271 -12.909 -23.707 1.00 95.00 283 PHE A O 1
ATOM 2212 N N . SER A 1 284 ? 12.311 -11.500 -25.447 1.00 90.00 284 SER A N 1
ATOM 2213 C CA . SER A 1 284 ? 11.625 -12.424 -26.349 1.00 90.00 284 SER A CA 1
ATOM 2214 C C . SER A 1 284 ? 12.315 -13.804 -26.400 1.00 90.00 284 SER A C 1
ATOM 2216 O O . SER A 1 284 ? 13.472 -13.914 -26.797 1.00 90.00 284 SER A O 1
ATOM 2218 N N . GLY A 1 285 ? 11.604 -14.859 -25.991 1.00 88.44 285 GLY A N 1
ATOM 2219 C CA . GLY A 1 285 ? 12.105 -16.237 -25.919 1.00 88.44 285 GLY A CA 1
ATOM 2220 C C . GLY A 1 285 ? 12.636 -16.697 -24.550 1.00 88.44 285 GLY A C 1
ATOM 2221 O O . GLY A 1 285 ? 12.902 -17.886 -24.395 1.00 88.44 285 GLY A O 1
ATOM 2222 N N . ASP A 1 286 ? 12.748 -15.814 -23.552 1.00 92.25 286 ASP A N 1
ATOM 2223 C CA . ASP A 1 286 ? 13.225 -16.134 -22.193 1.00 92.25 286 ASP A CA 1
ATOM 2224 C C . ASP A 1 286 ? 12.054 -16.469 -21.231 1.00 92.25 286 ASP A C 1
ATOM 2226 O O . ASP A 1 286 ? 10.912 -16.039 -21.410 1.00 92.25 286 ASP A O 1
ATOM 2230 N N . LEU A 1 287 ? 12.332 -17.197 -20.145 1.00 93.62 287 LEU A N 1
ATOM 2231 C CA . LEU A 1 287 ? 11.436 -17.402 -19.000 1.00 93.62 287 LEU A CA 1
ATOM 2232 C C . LEU A 1 287 ? 10.924 -16.081 -18.408 1.00 93.62 287 LEU A C 1
ATOM 2234 O O . LEU A 1 287 ? 9.791 -16.023 -17.921 1.00 93.62 287 LEU A O 1
ATOM 2238 N N . ARG A 1 288 ? 11.732 -15.014 -18.463 1.00 93.38 288 ARG A N 1
ATOM 2239 C CA . ARG A 1 288 ? 11.315 -13.663 -18.050 1.00 93.38 288 ARG A CA 1
ATOM 2240 C C . ARG A 1 288 ? 10.143 -13.141 -18.876 1.00 93.38 288 ARG A C 1
ATOM 2242 O O . ARG A 1 288 ? 9.248 -12.531 -18.299 1.00 93.38 288 ARG A O 1
ATOM 2249 N N . GLN A 1 289 ? 10.081 -13.456 -20.171 1.00 93.50 289 GLN A N 1
ATOM 2250 C CA . GLN A 1 289 ? 8.948 -13.076 -21.013 1.00 93.50 289 GLN A CA 1
ATOM 2251 C C . GLN A 1 289 ? 7.650 -13.696 -20.510 1.00 93.50 289 GLN A C 1
ATOM 2253 O O . GLN A 1 289 ? 6.679 -12.979 -20.331 1.00 93.50 289 GLN A O 1
ATOM 2258 N N . ARG A 1 290 ? 7.640 -14.996 -20.183 1.00 93.81 290 ARG A N 1
ATOM 2259 C CA . ARG A 1 290 ? 6.431 -15.662 -19.660 1.00 93.81 290 ARG A CA 1
ATOM 2260 C C . ARG A 1 290 ? 5.921 -15.007 -18.378 1.00 93.81 290 ARG A C 1
ATOM 2262 O O . ARG A 1 290 ? 4.717 -14.906 -18.168 1.00 93.81 290 ARG A O 1
ATOM 2269 N N . ARG A 1 291 ? 6.841 -14.560 -17.515 1.00 95.12 291 ARG A N 1
ATOM 2270 C CA . ARG A 1 291 ? 6.495 -13.822 -16.292 1.00 95.12 291 ARG A CA 1
ATOM 2271 C C . ARG A 1 291 ? 5.930 -12.438 -16.604 1.00 95.12 291 ARG A C 1
ATOM 2273 O O . ARG A 1 291 ? 5.014 -12.011 -15.909 1.00 95.12 291 ARG A O 1
ATOM 2280 N N . LEU A 1 292 ? 6.466 -11.743 -17.606 1.00 95.88 292 LEU A N 1
ATOM 2281 C CA . LEU A 1 292 ? 5.926 -10.461 -18.062 1.00 95.88 292 LEU A CA 1
ATOM 2282 C C . LEU A 1 292 ? 4.547 -10.645 -18.700 1.00 95.88 292 LEU A C 1
ATOM 2284 O O . LEU A 1 292 ? 3.607 -9.987 -18.284 1.00 95.88 292 LEU A O 1
ATOM 2288 N N . ASP A 1 293 ? 4.382 -11.607 -19.604 1.00 94.88 293 ASP A N 1
ATOM 2289 C CA . ASP A 1 293 ? 3.104 -11.881 -20.270 1.00 94.88 293 ASP A CA 1
ATOM 2290 C C . ASP A 1 293 ? 1.992 -12.236 -19.265 1.00 94.88 293 ASP A C 1
ATOM 2292 O O . ASP A 1 293 ? 0.846 -11.828 -19.436 1.00 94.88 293 ASP A O 1
ATOM 2296 N N . ALA A 1 294 ? 2.322 -12.918 -18.161 1.00 95.62 294 ALA A N 1
ATOM 2297 C CA . ALA A 1 294 ? 1.363 -13.194 -17.088 1.00 95.62 294 ALA A CA 1
ATOM 2298 C C . ALA A 1 294 ? 0.809 -11.921 -16.410 1.00 95.62 294 ALA A C 1
ATOM 2300 O O . ALA A 1 294 ? -0.290 -11.956 -15.858 1.00 95.62 294 ALA A O 1
ATOM 2301 N N . ARG A 1 295 ? 1.538 -10.798 -16.462 1.00 96.50 295 ARG A N 1
ATOM 2302 C CA . ARG A 1 295 ? 1.109 -9.501 -15.909 1.00 96.50 295 ARG A CA 1
ATOM 2303 C C . ARG A 1 295 ? 0.209 -8.720 -16.859 1.00 96.50 295 ARG A C 1
ATOM 2305 O O . ARG A 1 295 ? -0.502 -7.827 -16.412 1.00 96.50 295 ARG A O 1
ATOM 2312 N N . GLU A 1 296 ? 0.179 -9.065 -18.147 1.00 95.94 296 GLU A N 1
ATOM 2313 C CA . GLU A 1 296 ? -0.665 -8.375 -19.129 1.00 95.94 296 GLU A CA 1
ATOM 2314 C C . GLU A 1 296 ? -2.141 -8.394 -18.711 1.00 95.94 296 GLU A C 1
ATOM 2316 O O . GLU A 1 296 ? -2.834 -7.380 -18.794 1.00 95.94 296 GLU A O 1
ATOM 2321 N N . ALA A 1 297 ? -2.609 -9.537 -18.200 1.00 95.88 297 ALA A N 1
ATOM 2322 C CA . ALA A 1 297 ? -3.969 -9.689 -17.696 1.00 95.88 297 ALA A CA 1
ATOM 2323 C C . ALA A 1 297 ? -4.260 -8.762 -16.502 1.00 95.88 297 ALA A C 1
ATOM 2325 O O . ALA A 1 297 ? -5.367 -8.234 -16.397 1.00 95.88 297 ALA A O 1
ATOM 2326 N N . GLU A 1 298 ? -3.270 -8.529 -15.630 1.00 96.81 298 GLU A N 1
ATOM 2327 C CA . GLU A 1 298 ? -3.391 -7.583 -14.518 1.00 96.81 298 GLU A CA 1
ATOM 2328 C C . GLU A 1 298 ? -3.560 -6.157 -15.052 1.00 96.81 298 GLU A C 1
ATOM 2330 O O . GLU A 1 298 ? -4.526 -5.500 -14.677 1.00 96.81 298 GLU A O 1
ATOM 2335 N N . TYR A 1 299 ? -2.713 -5.702 -15.985 1.00 97.88 299 TYR A N 1
ATOM 2336 C CA . TYR A 1 299 ? -2.817 -4.349 -16.554 1.00 97.88 299 TYR A CA 1
ATOM 2337 C C . TYR A 1 299 ? -4.121 -4.117 -17.321 1.00 97.88 299 TYR A C 1
ATOM 2339 O O . TYR A 1 299 ? -4.745 -3.068 -17.159 1.00 97.88 299 TYR A O 1
ATOM 2347 N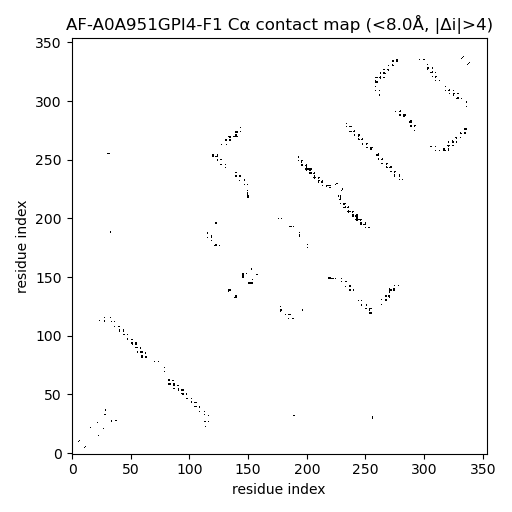 N . ARG A 1 300 ? -4.572 -5.110 -18.101 1.00 97.19 300 ARG A N 1
ATOM 2348 C CA . ARG A 1 300 ? -5.846 -5.051 -18.841 1.00 97.19 300 ARG A CA 1
ATOM 2349 C C . ARG A 1 300 ? -7.059 -4.878 -17.929 1.00 97.19 300 ARG A C 1
ATOM 2351 O O . ARG A 1 300 ? -8.068 -4.331 -18.366 1.00 97.19 300 ARG A O 1
ATOM 2358 N N . ARG A 1 301 ? -6.980 -5.351 -16.683 1.00 97.75 301 ARG A N 1
ATOM 2359 C CA . ARG A 1 301 ? -8.021 -5.139 -15.672 1.00 97.75 301 ARG A CA 1
ATOM 2360 C C . ARG A 1 301 ? -7.805 -3.829 -14.919 1.00 97.75 301 ARG A C 1
ATOM 2362 O O . ARG A 1 301 ? -8.718 -3.015 -14.842 1.00 97.75 301 ARG A O 1
ATOM 2369 N N . LEU A 1 302 ? -6.600 -3.639 -14.390 1.00 97.88 302 LEU A N 1
ATOM 2370 C CA . LEU A 1 302 ? -6.260 -2.578 -13.451 1.00 97.88 302 LEU A CA 1
ATOM 2371 C C . LEU A 1 302 ? -6.402 -1.181 -14.056 1.00 97.88 302 LEU A C 1
ATOM 2373 O O . LEU A 1 302 ? -7.018 -0.327 -13.430 1.00 97.88 302 LEU A O 1
ATOM 2377 N N . VAL A 1 303 ? -5.844 -0.932 -15.248 1.00 98.06 303 VAL A N 1
ATOM 2378 C CA . VAL A 1 303 ? -5.810 0.428 -15.817 1.00 98.06 303 VAL A CA 1
ATOM 2379 C C . VAL A 1 303 ? -7.218 0.933 -16.162 1.00 98.06 303 VAL A C 1
ATOM 2381 O O . VAL A 1 303 ? -7.569 2.029 -15.719 1.00 98.06 303 VAL A O 1
ATOM 2384 N N . PRO A 1 304 ? -8.082 0.160 -16.857 1.00 98.06 304 PRO A N 1
ATOM 2385 C CA . PRO A 1 304 ? -9.448 0.607 -17.122 1.00 98.06 304 PRO A CA 1
ATOM 2386 C C . PRO A 1 304 ? -10.300 0.743 -15.856 1.00 98.06 304 PRO A C 1
ATOM 2388 O O . PRO A 1 304 ? -11.147 1.632 -15.786 1.00 98.06 304 PRO A O 1
ATOM 2391 N N . GLU A 1 305 ? -10.104 -0.133 -14.864 1.00 98.12 305 GLU A N 1
ATOM 2392 C CA . GLU A 1 305 ? -10.788 -0.054 -13.568 1.00 98.12 305 GLU A CA 1
ATOM 2393 C C . GLU A 1 305 ? -10.402 1.234 -12.828 1.00 98.12 305 GLU A C 1
ATOM 2395 O O . GLU A 1 305 ? -11.282 2.008 -12.457 1.00 98.12 305 GLU A O 1
ATOM 2400 N N . LEU A 1 306 ? -9.102 1.523 -12.726 1.00 98.00 306 LEU A N 1
ATOM 2401 C CA . LEU A 1 306 ? -8.574 2.747 -12.125 1.00 98.00 306 LEU A CA 1
ATOM 2402 C C . LEU A 1 306 ? -9.103 4.004 -12.826 1.00 98.00 306 LEU A C 1
ATOM 2404 O O . LEU A 1 306 ? -9.576 4.923 -12.160 1.00 98.00 306 LEU A O 1
ATOM 2408 N N . TYR A 1 307 ? -9.079 4.030 -14.162 1.00 98.38 307 TYR A N 1
ATOM 2409 C CA . TYR A 1 307 ? -9.602 5.153 -14.942 1.00 98.38 307 TYR A CA 1
ATOM 2410 C C . TYR A 1 307 ? -11.088 5.404 -14.649 1.00 98.38 307 TYR A C 1
ATOM 2412 O O . TYR A 1 307 ? -11.489 6.539 -14.390 1.00 98.38 307 TYR A O 1
ATOM 2420 N N . ARG A 1 308 ? -11.915 4.347 -14.615 1.00 98.31 308 ARG A N 1
ATOM 2421 C CA . ARG A 1 308 ? -13.339 4.470 -14.256 1.00 98.31 308 ARG A CA 1
ATOM 2422 C C . ARG A 1 308 ? -13.516 5.017 -12.844 1.00 98.31 308 ARG A C 1
ATOM 2424 O O . ARG A 1 308 ? -14.306 5.941 -12.660 1.00 98.31 308 ARG A O 1
ATOM 2431 N N . THR A 1 309 ? -12.780 4.489 -11.868 1.00 97.75 309 THR A N 1
ATOM 2432 C CA . THR A 1 309 ? -12.824 4.974 -10.481 1.00 97.75 309 THR A CA 1
ATOM 2433 C C . THR A 1 309 ? -12.519 6.470 -10.417 1.00 97.75 309 THR A C 1
ATOM 2435 O O . THR A 1 309 ? -13.300 7.234 -9.858 1.00 97.75 309 THR A O 1
ATOM 2438 N N . VAL A 1 310 ? -11.457 6.919 -11.085 1.00 97.88 310 VAL A N 1
ATOM 2439 C CA . VAL A 1 310 ? -11.039 8.328 -11.105 1.00 97.88 310 VAL A CA 1
ATOM 2440 C C . VAL A 1 310 ? -12.055 9.253 -11.790 1.00 97.88 310 VAL A C 1
ATOM 2442 O O . VAL A 1 310 ? -12.326 10.352 -11.299 1.00 97.88 310 VAL A O 1
ATOM 2445 N N . VAL A 1 311 ? -12.644 8.822 -12.909 1.00 97.56 311 VAL A N 1
ATOM 2446 C CA . VAL A 1 311 ? -13.641 9.617 -13.651 1.00 97.56 311 VAL A CA 1
ATOM 2447 C C . VAL A 1 311 ? -14.971 9.702 -12.899 1.00 97.56 311 VAL A C 1
ATOM 2449 O O . VAL A 1 311 ? -15.616 10.749 -12.910 1.00 97.56 311 VAL A O 1
ATOM 2452 N N . THR A 1 312 ? -15.383 8.618 -12.237 1.00 97.75 312 THR A N 1
ATOM 2453 C CA . THR A 1 312 ? -16.624 8.589 -11.440 1.00 97.75 312 THR A CA 1
ATOM 2454 C C . THR A 1 312 ? -16.481 9.259 -10.074 1.00 97.75 312 THR A C 1
ATOM 2456 O O . THR A 1 312 ? -17.480 9.713 -9.515 1.00 97.75 312 THR A O 1
ATOM 2459 N N . GLY A 1 313 ? -15.257 9.359 -9.548 1.00 96.12 313 GLY A N 1
ATOM 2460 C CA . GLY A 1 313 ? -14.959 10.053 -8.301 1.00 96.12 313 GLY A CA 1
ATOM 2461 C C . GLY A 1 313 ? -15.362 11.527 -8.361 1.00 96.12 313 GLY A C 1
ATOM 2462 O O . GLY A 1 313 ? -15.155 12.199 -9.370 1.00 96.12 313 GLY A O 1
ATOM 2463 N N . SER A 1 314 ? -15.948 12.053 -7.284 1.00 95.19 314 SER A N 1
ATOM 2464 C CA . SER A 1 314 ? -16.448 13.434 -7.202 1.00 95.19 314 SER A CA 1
ATOM 2465 C C . SER A 1 314 ? -15.734 14.248 -6.123 1.00 95.19 314 SER A C 1
ATOM 2467 O O . SER A 1 314 ? -15.446 13.727 -5.047 1.00 95.19 314 SER A O 1
ATOM 2469 N N . GLY A 1 315 ? -15.530 15.543 -6.369 1.00 94.88 315 GLY A N 1
ATOM 2470 C CA . GLY A 1 315 ? -14.917 16.481 -5.422 1.00 94.88 315 GLY A CA 1
ATOM 2471 C C . GLY A 1 315 ? -13.509 16.936 -5.828 1.00 94.88 315 GLY A C 1
ATOM 2472 O O . GLY A 1 315 ? -12.916 16.363 -6.743 1.00 94.88 315 GLY A O 1
ATOM 2473 N N . PRO A 1 316 ? -12.966 17.961 -5.147 1.00 94.56 316 PRO A N 1
ATOM 2474 C CA . PRO A 1 316 ? -11.706 18.609 -5.530 1.00 94.56 316 PRO A CA 1
ATOM 2475 C C . PRO A 1 316 ? -10.485 17.688 -5.385 1.00 94.56 316 PRO A C 1
ATOM 2477 O O . PRO A 1 316 ? -9.512 17.815 -6.118 1.00 94.56 316 PRO A O 1
ATOM 2480 N N . HIS A 1 317 ? -10.536 16.708 -4.478 1.00 94.19 317 HIS A N 1
ATOM 2481 C CA . HIS A 1 317 ? -9.432 15.768 -4.256 1.00 94.19 317 HIS A CA 1
ATOM 2482 C C . HIS A 1 317 ? -9.170 14.819 -5.440 1.00 94.19 317 HIS A C 1
ATOM 2484 O O . HIS A 1 317 ? -8.115 14.196 -5.482 1.00 94.19 317 HIS A O 1
ATOM 2490 N N . TRP A 1 318 ? -10.099 14.713 -6.398 1.00 97.38 318 TRP A N 1
ATOM 2491 C CA . TRP A 1 318 ? -9.960 13.850 -7.577 1.00 97.38 318 TRP A CA 1
ATOM 2492 C C . TRP A 1 318 ? -9.326 14.544 -8.787 1.00 97.38 318 TRP A C 1
ATOM 2494 O O . TRP A 1 318 ? -8.959 13.857 -9.735 1.00 97.38 318 TRP A O 1
ATOM 2504 N N . GLU A 1 319 ? -9.189 15.874 -8.787 1.00 96.19 319 GLU A N 1
ATOM 2505 C CA . GLU A 1 319 ? -8.738 16.634 -9.967 1.00 96.19 319 GLU A CA 1
ATOM 2506 C C . GLU A 1 319 ? -7.352 16.185 -10.445 1.00 96.19 319 GLU A C 1
ATOM 2508 O O . GLU A 1 319 ? -7.200 15.785 -11.594 1.00 9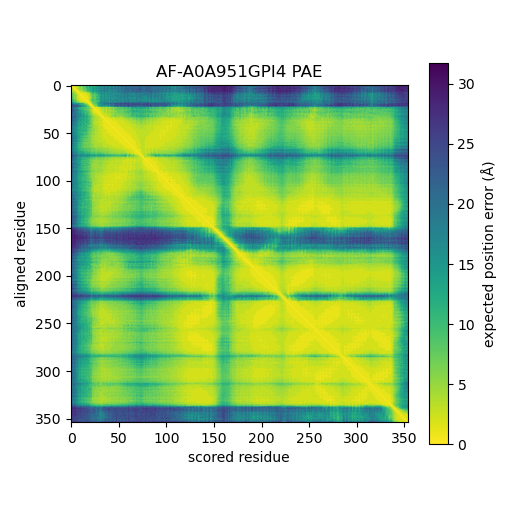6.19 319 GLU A O 1
ATOM 2513 N N . ARG A 1 320 ? -6.374 16.101 -9.534 1.00 94.75 320 ARG A N 1
ATOM 2514 C CA . ARG A 1 320 ? -5.017 15.631 -9.868 1.00 94.75 320 ARG A CA 1
ATOM 2515 C C . ARG A 1 320 ? -4.990 14.196 -10.382 1.00 94.75 320 ARG A C 1
ATOM 2517 O O . ARG A 1 320 ? -4.225 13.872 -11.286 1.00 94.75 320 ARG A O 1
ATOM 2524 N N . ALA A 1 321 ? -5.811 13.326 -9.796 1.00 96.94 321 ALA A N 1
ATOM 2525 C CA . ALA A 1 321 ? -5.884 11.936 -10.220 1.00 96.94 321 ALA A CA 1
ATOM 2526 C C . ALA A 1 321 ? -6.431 11.823 -11.651 1.00 96.94 321 ALA A C 1
ATOM 2528 O O . ALA A 1 321 ? -5.942 10.985 -12.406 1.00 96.94 321 ALA A O 1
ATOM 2529 N N . ARG A 1 322 ? -7.395 12.675 -12.042 1.00 97.75 322 ARG A N 1
ATOM 2530 C CA . ARG A 1 322 ? -7.959 12.707 -13.404 1.00 97.75 322 ARG A CA 1
ATOM 2531 C C . ARG A 1 322 ? -6.916 13.090 -14.442 1.00 97.75 322 ARG A C 1
ATOM 2533 O O . ARG A 1 322 ? -6.760 12.345 -15.407 1.00 97.75 322 ARG A O 1
ATOM 2540 N N . ASP A 1 323 ? -6.159 14.156 -14.193 1.00 95.94 323 ASP A N 1
ATOM 2541 C CA . ASP A 1 323 ? -5.099 14.606 -15.104 1.00 95.94 323 ASP A CA 1
ATOM 2542 C C . ASP A 1 323 ? -4.075 13.485 -15.365 1.00 95.94 323 ASP A C 1
ATOM 2544 O O . ASP A 1 323 ? -3.690 13.207 -16.502 1.00 95.94 323 ASP A O 1
ATOM 2548 N N . LEU A 1 324 ? -3.671 12.771 -14.308 1.00 97.31 324 LEU A N 1
ATOM 2549 C CA . LEU A 1 324 ? -2.733 11.650 -14.417 1.00 97.31 324 LEU A CA 1
ATOM 2550 C C . LEU A 1 324 ? -3.355 10.403 -15.063 1.00 97.31 324 LEU A C 1
ATOM 2552 O O . LEU A 1 324 ? -2.657 9.651 -15.751 1.00 97.31 324 LEU A O 1
ATOM 2556 N N . ALA A 1 325 ? -4.646 10.150 -14.839 1.00 97.56 325 ALA A N 1
ATOM 2557 C CA . ALA A 1 325 ? -5.341 8.985 -15.379 1.00 97.56 325 ALA A CA 1
ATOM 2558 C C . ALA A 1 325 ? -5.471 9.052 -16.906 1.00 97.56 325 ALA A C 1
ATOM 2560 O O . ALA A 1 325 ? -5.334 8.021 -17.566 1.00 97.56 325 ALA A O 1
ATOM 2561 N N . GLU A 1 326 ? -5.671 10.243 -17.475 1.00 96.81 326 GLU A N 1
ATOM 2562 C CA . GLU A 1 326 ? -5.678 10.442 -18.930 1.00 96.81 326 GLU A CA 1
ATOM 2563 C C . GLU A 1 326 ? -4.325 10.082 -19.554 1.00 96.81 326 GLU A C 1
ATOM 2565 O O . GLU A 1 326 ? -4.266 9.256 -20.470 1.00 96.81 326 GLU A O 1
ATOM 2570 N N . GLY A 1 327 ? -3.227 10.607 -18.998 1.00 96.31 327 GLY A N 1
ATOM 2571 C CA . GLY A 1 327 ? -1.874 10.263 -19.446 1.00 96.31 327 GLY A CA 1
ATOM 2572 C C . GLY A 1 327 ? -1.563 8.771 -19.288 1.00 96.31 327 GLY A C 1
ATOM 2573 O O . GLY A 1 327 ? -1.000 8.144 -20.186 1.00 96.31 327 GLY A O 1
ATOM 2574 N N . THR A 1 328 ? -2.003 8.165 -18.182 1.00 97.38 328 THR A N 1
ATOM 2575 C CA . THR A 1 328 ? -1.832 6.723 -17.937 1.00 97.38 328 THR A CA 1
ATOM 2576 C C . THR A 1 328 ? -2.577 5.884 -18.976 1.00 97.38 328 THR A C 1
ATOM 2578 O O . THR A 1 328 ? -2.027 4.906 -19.487 1.00 97.38 328 THR A O 1
ATOM 2581 N N . MET A 1 329 ? -3.809 6.266 -19.328 1.00 97.62 329 MET A N 1
ATOM 2582 C CA . MET A 1 329 ? -4.611 5.562 -20.331 1.00 97.62 329 MET A CA 1
ATOM 2583 C C . MET A 1 329 ? -3.998 5.676 -21.732 1.00 97.62 329 MET A C 1
ATOM 2585 O O . MET A 1 329 ? -3.987 4.693 -22.474 1.00 97.62 329 MET A O 1
ATOM 2589 N N . GLN A 1 330 ? -3.436 6.838 -22.078 1.00 97.19 330 GLN A N 1
ATOM 2590 C CA . GLN A 1 330 ? -2.715 7.018 -23.338 1.00 97.19 330 GLN A CA 1
ATOM 2591 C C . GLN A 1 330 ? -1.510 6.069 -23.429 1.00 97.19 330 GLN A C 1
ATOM 2593 O O . GLN A 1 330 ? -1.394 5.310 -24.393 1.00 97.19 330 GLN A O 1
ATOM 2598 N N . VAL A 1 331 ? -0.653 6.052 -22.402 1.00 96.50 331 VAL A N 1
ATOM 2599 C CA . VAL A 1 331 ? 0.520 5.161 -22.346 1.00 96.50 331 VAL A CA 1
ATOM 2600 C C . VAL A 1 331 ? 0.098 3.687 -22.398 1.00 96.50 331 VAL A C 1
ATOM 2602 O O . VAL A 1 331 ? 0.717 2.879 -23.092 1.00 96.50 331 VAL A O 1
ATOM 2605 N N . TYR A 1 332 ? -0.984 3.325 -21.707 1.00 97.25 332 TYR A N 1
ATOM 2606 C CA . TYR A 1 332 ? -1.548 1.977 -21.753 1.00 97.25 332 TYR A CA 1
ATOM 2607 C C . TYR A 1 332 ? -1.984 1.574 -23.170 1.00 97.25 332 TYR A C 1
ATOM 2609 O O . TYR A 1 332 ? -1.620 0.488 -23.627 1.00 97.25 332 TYR A O 1
ATOM 2617 N N . ALA A 1 333 ? -2.710 2.436 -23.888 1.00 96.31 333 ALA A N 1
ATOM 2618 C CA . ALA A 1 333 ? -3.155 2.154 -25.253 1.00 96.31 333 ALA A CA 1
ATOM 2619 C C . ALA A 1 333 ? -1.967 1.987 -26.221 1.00 96.31 333 ALA A C 1
ATOM 2621 O O . ALA A 1 333 ? -1.942 1.069 -27.048 1.00 96.31 333 ALA A O 1
ATOM 2622 N N . GLU A 1 334 ? -0.936 2.823 -26.080 1.00 95.25 334 GLU A N 1
ATOM 2623 C CA . GLU A 1 334 ? 0.284 2.741 -26.889 1.00 95.25 334 GLU A CA 1
ATOM 2624 C C . GLU A 1 334 ? 1.042 1.419 -26.692 1.00 95.25 334 GLU A C 1
ATOM 2626 O O . GLU A 1 334 ? 1.576 0.866 -27.656 1.00 95.25 334 GLU A O 1
ATOM 2631 N N . ILE A 1 335 ? 1.070 0.888 -25.467 1.00 94.62 335 ILE A N 1
ATOM 2632 C CA . ILE A 1 335 ? 1.885 -0.284 -25.119 1.00 94.62 335 ILE A CA 1
ATOM 2633 C C . ILE A 1 335 ? 1.108 -1.598 -25.251 1.00 94.62 335 ILE A C 1
ATOM 2635 O O . ILE A 1 335 ? 1.646 -2.575 -25.767 1.00 94.62 335 ILE A O 1
ATOM 2639 N N . ILE A 1 336 ? -0.147 -1.643 -24.798 1.00 92.88 336 ILE A N 1
ATOM 2640 C CA . ILE A 1 336 ? -0.941 -2.880 -24.710 1.00 92.88 336 ILE A CA 1
ATOM 2641 C C . ILE A 1 336 ? -1.875 -3.057 -25.914 1.00 92.88 336 ILE A C 1
ATOM 2643 O O . ILE A 1 336 ? -2.095 -4.186 -26.363 1.00 92.88 336 ILE A O 1
ATOM 2647 N N . GLU A 1 337 ? -2.447 -1.974 -26.450 1.00 86.31 337 GLU A N 1
ATOM 2648 C CA . GLU A 1 337 ? -3.455 -2.060 -27.521 1.00 86.31 337 GLU A CA 1
ATOM 2649 C C . GLU A 1 337 ? -2.843 -1.989 -28.926 1.00 86.31 337 GLU A C 1
ATOM 2651 O O . GLU A 1 337 ? -3.320 -2.664 -29.840 1.00 86.31 337 GLU A O 1
ATOM 2656 N N . CYS A 1 338 ? -1.749 -1.242 -29.111 1.00 77.81 338 CYS A N 1
ATOM 2657 C CA . CYS A 1 338 ? -1.076 -1.091 -30.410 1.00 77.81 338 CYS A CA 1
ATOM 2658 C C . CYS A 1 338 ? -0.187 -2.285 -30.832 1.00 77.81 338 CYS A C 1
ATOM 2660 O O . CYS A 1 338 ? 0.298 -2.329 -31.969 1.00 77.81 338 CYS A O 1
ATOM 2662 N N . GLU A 1 339 ? 0.018 -3.285 -29.970 1.00 64.19 339 GLU A N 1
ATOM 2663 C CA . GLU A 1 339 ? 0.953 -4.394 -30.211 1.00 64.19 339 GLU A CA 1
ATOM 2664 C C . GLU A 1 339 ? 0.539 -5.518 -31.206 1.00 64.19 339 GLU A C 1
ATOM 2666 O O . GLU A 1 339 ? 1.440 -6.200 -31.712 1.00 64.19 339 GLU A O 1
ATOM 2671 N N . PRO A 1 340 ? -0.737 -5.763 -31.591 1.00 53.09 340 PRO A N 1
ATOM 2672 C CA . PRO A 1 340 ? -1.073 -7.025 -32.261 1.00 53.09 340 PRO A CA 1
ATOM 2673 C C . PRO A 1 340 ? -0.627 -7.142 -33.734 1.00 53.09 340 PRO A C 1
ATOM 2675 O O . PRO A 1 340 ? -0.606 -8.254 -34.267 1.00 53.09 340 PRO A O 1
ATOM 2678 N N . SER A 1 341 ? -0.237 -6.058 -34.423 1.00 52.47 341 SER A N 1
ATOM 2679 C CA . SER A 1 341 ? -0.006 -6.102 -35.885 1.00 52.47 341 SER A CA 1
ATOM 2680 C C . SER A 1 341 ? 1.458 -5.989 -36.340 1.00 52.47 341 SER A C 1
ATOM 2682 O O . SER A 1 341 ? 1.857 -6.666 -37.293 1.00 52.47 341 SER A O 1
ATOM 2684 N N . LYS A 1 342 ? 2.310 -5.201 -35.668 1.00 53.47 342 LYS A N 1
ATOM 2685 C CA . LYS A 1 342 ? 3.671 -4.904 -36.174 1.00 53.47 342 LYS A CA 1
ATOM 2686 C C . LYS A 1 342 ? 4.682 -6.035 -35.955 1.00 53.47 342 LYS A C 1
ATOM 2688 O O . LYS A 1 342 ? 5.591 -6.216 -36.769 1.00 53.47 342 LYS A O 1
ATOM 2693 N N . HIS A 1 343 ? 4.524 -6.840 -34.905 1.00 52.34 343 HIS A N 1
ATOM 2694 C CA . HIS A 1 343 ? 5.491 -7.897 -34.577 1.00 52.34 343 HIS A CA 1
ATOM 2695 C C . HIS A 1 343 ? 5.328 -9.176 -35.419 1.00 52.34 343 HIS A C 1
ATOM 2697 O O . HIS A 1 343 ? 6.325 -9.842 -35.717 1.00 52.34 343 HIS A O 1
ATOM 2703 N N . ARG A 1 344 ? 4.117 -9.478 -35.920 1.00 53.94 344 ARG A N 1
ATOM 2704 C CA . ARG A 1 344 ? 3.913 -10.566 -36.902 1.00 53.94 344 ARG A CA 1
ATOM 2705 C C . ARG A 1 344 ? 4.610 -10.283 -38.237 1.00 53.94 344 ARG A C 1
ATOM 2707 O O . ARG A 1 344 ? 5.165 -11.206 -38.830 1.00 53.94 344 ARG A O 1
ATOM 2714 N N . GLY A 1 345 ? 4.638 -9.025 -38.684 1.00 54.44 345 GLY A N 1
ATOM 2715 C CA . GLY A 1 345 ? 5.307 -8.623 -39.929 1.00 54.44 345 GLY A CA 1
ATOM 2716 C C . GLY A 1 345 ? 6.834 -8.727 -39.857 1.00 54.44 345 GLY A C 1
ATOM 2717 O O . GLY A 1 345 ? 7.456 -9.327 -40.734 1.00 54.44 345 GLY A O 1
ATOM 2718 N N . ARG A 1 346 ? 7.446 -8.223 -38.775 1.00 54.72 346 ARG A N 1
ATOM 2719 C CA . ARG A 1 346 ? 8.911 -8.257 -38.595 1.00 54.72 346 ARG A CA 1
ATOM 2720 C C . ARG A 1 346 ? 9.471 -9.663 -38.358 1.00 54.72 346 ARG A C 1
ATOM 2722 O O . ARG A 1 346 ? 10.547 -9.965 -38.869 1.00 54.72 346 ARG A O 1
ATOM 2729 N N . ARG A 1 347 ? 8.749 -10.550 -37.653 1.00 54.56 347 ARG A N 1
ATOM 2730 C CA . ARG A 1 347 ? 9.157 -11.965 -37.518 1.00 54.56 347 ARG A CA 1
ATOM 2731 C C . ARG A 1 347 ? 9.107 -12.712 -38.851 1.00 54.56 347 ARG A C 1
ATOM 2733 O O . ARG A 1 347 ? 10.016 -13.485 -39.127 1.00 54.56 347 ARG A O 1
ATOM 2740 N N . ARG A 1 348 ? 8.112 -12.434 -39.705 1.00 53.19 348 ARG A N 1
ATOM 2741 C CA . ARG A 1 348 ? 8.073 -12.975 -41.074 1.00 53.19 348 ARG A CA 1
ATOM 2742 C C . ARG A 1 348 ? 9.239 -12.478 -41.925 1.00 53.19 348 ARG A C 1
ATOM 2744 O O . ARG A 1 348 ? 9.828 -13.275 -42.632 1.00 53.19 348 ARG A O 1
ATOM 2751 N N . GLN A 1 349 ? 9.609 -11.202 -41.831 1.00 54.19 349 GLN A N 1
ATOM 2752 C CA . GLN A 1 349 ? 10.742 -10.670 -42.598 1.00 54.19 349 GLN A CA 1
ATOM 2753 C C . GLN A 1 349 ? 12.099 -11.210 -42.125 1.00 54.19 349 GLN A C 1
ATOM 2755 O O . GLN A 1 349 ? 12.937 -11.524 -42.962 1.00 54.19 349 GLN A O 1
ATOM 2760 N N . ARG A 1 350 ? 12.317 -11.389 -40.814 1.00 53.97 350 ARG A N 1
ATOM 2761 C CA . ARG A 1 350 ? 13.560 -12.003 -40.304 1.00 53.97 350 ARG A CA 1
ATOM 2762 C C . ARG A 1 350 ? 13.669 -13.498 -40.612 1.00 53.97 350 ARG A C 1
ATOM 2764 O O . ARG A 1 350 ? 14.766 -13.951 -40.888 1.00 53.97 350 ARG A O 1
ATOM 2771 N N . ALA A 1 351 ? 12.559 -14.237 -40.620 1.00 53.00 351 ALA A N 1
ATOM 2772 C CA . ALA A 1 351 ? 12.544 -15.652 -41.010 1.00 53.00 351 ALA A CA 1
ATOM 2773 C C . ALA A 1 351 ? 12.665 -15.887 -42.530 1.00 53.00 351 ALA A C 1
ATOM 2775 O O . ALA A 1 351 ? 12.823 -17.022 -42.949 1.00 53.00 351 ALA A O 1
ATOM 2776 N N . VAL A 1 352 ? 12.534 -14.841 -43.352 1.00 60.53 352 VAL A N 1
ATOM 2777 C CA . VAL A 1 352 ? 12.777 -14.893 -44.808 1.00 60.53 352 VAL A CA 1
ATOM 2778 C C . VAL A 1 352 ? 14.205 -14.442 -45.150 1.00 60.53 352 VAL A C 1
ATOM 2780 O O . VAL A 1 352 ? 14.694 -14.723 -46.237 1.00 60.53 352 VAL A O 1
ATOM 2783 N N . ALA A 1 353 ? 14.870 -13.734 -44.232 1.00 53.47 353 ALA A N 1
ATOM 2784 C CA . ALA A 1 353 ? 16.237 -13.239 -44.397 1.00 53.47 353 ALA A CA 1
ATOM 2785 C C . ALA A 1 353 ? 17.311 -14.134 -43.743 1.00 53.47 353 ALA A C 1
ATOM 2787 O O . ALA A 1 353 ? 18.497 -13.886 -43.951 1.00 53.47 353 ALA A O 1
ATOM 2788 N N . ALA A 1 354 ? 16.900 -15.128 -42.952 1.00 50.38 354 ALA A N 1
ATOM 2789 C CA . ALA A 1 354 ? 17.729 -16.208 -42.418 1.00 50.38 354 ALA A CA 1
ATOM 2790 C C . ALA A 1 354 ? 17.339 -17.507 -43.122 1.00 50.38 354 ALA A C 1
ATOM 2792 O O . ALA A 1 354 ? 18.253 -18.316 -43.391 1.00 50.38 354 ALA A O 1
#

pLDDT: mean 86.55, std 15.52, range [43.19, 98.56]

Sequence (354 aa):
MRFLASLSPFEILRQLRRARDASTFERLGQSRHVADLRLIFSVTAILMIVASIVTLAFCFEYEVVSKWQDIVGGDSIWIWVRMGFAALADSGVVVGAVGAAGCGVLVWTYQTGSARLGVVDLFACEIATLCRVAAVIDMVPRYIGMYRSGGTPLPGLAPDGEQPSAEHFTSQESYFPVFDASVRDLQQLEADVVTNVTAFYTYMKVMRDGLRKLTELRRPHAGNCDDDWHRALCNVIYMQFLALESGRKALCDLVEFEPTQAENICTVLLSELPAYGFLREQFSGDLRQRRLDAREAEYRRLVPELYRTVVTGSGPHWERARDLAEGTMQVYAEIIECEPSKHRGRRRQRAVAA

Radius of gyration: 31.87 Å; Cα contacts (8 Å, |Δi|>4): 276; chains: 1; bounding box: 85×41×100 Å

Secondary structure (DSSP, 8-state):
--SSGGG-HHHHHHHHHH--S--HHHHHHH-GGGHHHHHHHHHHHHHHHHHHHHHHHHHHHHHHHHTHHHHHH---HHHHHHHHHHHHHHHHHHHHHHHHHHHHHHHHHHHHHHHHHHHHHHHHHHHHHHHHHHHHTTHHHHHHHHHHTTTPPPTT-S-SS-------------S-HHHHHHTTGGGGS-HHHHHHHHHHHHHHHHHHHHHHHHHHSPPP-SS-TTSHHHHHHHHHHHHHHHHHHHHHHHHHHH--SHHHHHHHHHHHHHHHHHHHHHHHHHTTTSHHHHHHHHHHHHHHHHHHHHHHHHHH--SGGGHHHHHHHHHHHHHHIIIIISTTTHHHHHHHHHHHH-

Mean predicted aligned error: 8.48 Å